Protein AF-0000000084360450 (afdb_homodimer)

Organism: NCBI:txid28181

Solvent-accessible surface area (backbone atoms only — not comparable to full-atom values): 10651 Å² total; per-residue (Å²): 138,56,54,29,26,26,24,67,33,82,88,51,88,46,28,32,32,31,56,31,20,63,82,52,64,83,50,68,42,37,36,28,26,40,29,26,41,63,92,80,36,76,83,70,43,86,65,41,27,53,73,47,74,57,97,87,35,64,27,31,34,42,46,74,55,26,28,40,38,58,40,82,63,56,69,72,66,76,46,68,46,57,92,49,41,66,64,52,50,50,14,54,42,31,47,51,64,48,116,137,55,53,29,25,27,25,66,33,82,88,51,87,47,29,33,32,32,56,31,20,63,82,52,65,83,49,67,43,39,37,28,25,41,28,26,41,64,93,80,35,75,83,70,42,86,66,39,26,52,73,47,73,56,96,86,35,63,27,30,35,43,45,74,56,27,28,41,39,59,39,83,63,55,70,73,67,76,48,68,45,56,92,48,41,67,62,51,51,50,15,54,42,31,47,52,65,49,115

Structure (mmCIF, N/CA/C/O backbone):
data_AF-0000000084360450-model_v1
#
loop_
_entity.id
_entity.type
_entity.pdbx_description
1 polymer 'Toxin CcdB'
#
loop_
_atom_site.group_PDB
_atom_site.id
_atom_site.type_symbol
_atom_site.label_atom_id
_atom_site.label_alt_id
_atom_site.label_comp_id
_atom_site.label_asym_id
_atom_site.label_entity_id
_atom_site.label_seq_id
_atom_site.pdbx_PDB_ins_code
_atom_site.Cartn_x
_atom_site.Cartn_y
_atom_site.Cartn_z
_atom_site.occupancy
_atom_site.B_iso_or_equiv
_atom_site.auth_seq_id
_atom_site.auth_comp_id
_atom_site.auth_asym_id
_atom_site.auth_atom_id
_atom_site.pdbx_PDB_model_num
ATOM 1 N N . MET A 1 1 ? -15.617 9.148 4.871 1 89 1 MET A N 1
ATOM 2 C CA . MET A 1 1 ? -14.156 9.102 4.781 1 89 1 MET A CA 1
ATOM 3 C C . MET A 1 1 ? -13.688 9.414 3.361 1 89 1 MET A C 1
ATOM 5 O O . MET A 1 1 ? -14.164 8.805 2.4 1 89 1 MET A O 1
ATOM 9 N N . ALA A 1 2 ? -13 10.516 3.219 1 96 2 ALA A N 1
ATOM 10 C CA . ALA A 1 2 ? -12.516 10.906 1.896 1 96 2 ALA A CA 1
ATOM 11 C C . ALA A 1 2 ? -11.016 10.672 1.768 1 96 2 ALA A C 1
ATOM 13 O O . ALA A 1 2 ? -10.281 10.766 2.752 1 96 2 ALA A O 1
ATOM 14 N N . ARG A 1 3 ? -10.672 10.32 0.562 1 98.12 3 ARG A N 1
ATOM 15 C CA . ARG A 1 3 ? -9.25 10.188 0.26 1 98.12 3 ARG A CA 1
ATOM 16 C C . ARG A 1 3 ? -8.477 11.43 0.693 1 98.12 3 ARG A C 1
ATOM 18 O O . ARG A 1 3 ? -8.93 12.555 0.476 1 98.12 3 ARG A O 1
ATOM 25 N N . PHE A 1 4 ? -7.422 11.273 1.355 1 98.75 4 PHE A N 1
ATOM 26 C CA . PHE A 1 4 ? -6.453 12.25 1.846 1 98.75 4 PHE A CA 1
ATOM 27 C C . PHE A 1 4 ? -6.906 12.844 3.174 1 98.75 4 PHE A C 1
ATOM 29 O O . PHE A 1 4 ? -6.352 13.836 3.637 1 98.75 4 PHE A O 1
ATOM 36 N N . ASP A 1 5 ? -7.973 12.297 3.754 1 98.44 5 ASP A N 1
ATOM 37 C CA . ASP A 1 5 ? -8.297 12.633 5.137 1 98.44 5 ASP A CA 1
ATOM 38 C C . ASP A 1 5 ? -7.215 12.125 6.09 1 98.44 5 ASP A C 1
ATOM 40 O O . ASP A 1 5 ? -6.586 11.094 5.832 1 98.44 5 ASP A O 1
ATOM 44 N N . VAL A 1 6 ? -7.016 12.867 7.176 1 98.56 6 VAL A N 1
ATOM 45 C CA . VAL A 1 6 ? -6.043 12.516 8.203 1 98.56 6 VAL A CA 1
ATOM 46 C C . VAL A 1 6 ? -6.77 12.125 9.492 1 98.56 6 VAL A C 1
ATOM 48 O O . VAL A 1 6 ? -7.711 12.805 9.914 1 98.56 6 VAL A O 1
ATOM 51 N N . TYR A 1 7 ? -6.328 11.078 10.078 1 98 7 TYR A N 1
ATOM 52 C CA . TYR A 1 7 ? -6.898 10.562 11.32 1 98 7 TYR A CA 1
ATOM 53 C C . TYR A 1 7 ? -5.84 10.469 12.414 1 98 7 TYR A C 1
ATOM 55 O O . TYR A 1 7 ? -4.652 10.297 12.125 1 98 7 TYR A O 1
ATOM 63 N N . ARG A 1 8 ? -6.355 10.555 13.609 1 95 8 ARG A N 1
ATOM 64 C CA . ARG A 1 8 ? -5.453 10.234 14.711 1 95 8 ARG A CA 1
ATOM 65 C C . ARG A 1 8 ? -5.066 8.758 14.695 1 95 8 ARG A C 1
ATOM 67 O O . ARG A 1 8 ? -5.902 7.898 14.414 1 95 8 ARG A O 1
ATOM 74 N N . HIS A 1 9 ? -3.779 8.516 14.953 1 94.5 9 HIS A N 1
ATOM 75 C CA . HIS A 1 9 ? -3.369 7.121 15.078 1 94.5 9 HIS A CA 1
ATOM 76 C C . HIS A 1 9 ? -4.043 6.457 16.281 1 94.5 9 HIS A C 1
ATOM 78 O O . HIS A 1 9 ? -4.012 6.996 17.391 1 94.5 9 HIS A O 1
ATOM 84 N N . PRO A 1 10 ? -4.602 5.309 16.078 1 90.5 10 PRO A N 1
ATOM 85 C CA . PRO A 1 10 ? -5.348 4.68 17.172 1 90.5 10 PRO A CA 1
ATOM 86 C C . PRO A 1 10 ? -4.445 4.223 18.312 1 90.5 10 PRO A C 1
ATOM 88 O O . PRO A 1 10 ? -4.887 4.148 19.453 1 90.5 10 PRO A O 1
ATOM 91 N N . GLU A 1 11 ? -3.242 3.807 18.062 1 83.88 11 GLU A N 1
ATOM 92 C CA . GLU A 1 11 ? -2.402 3.184 19.094 1 83.88 11 GLU A CA 1
ATOM 93 C C . GLU A 1 11 ? -1.273 4.117 19.516 1 83.88 11 GLU A C 1
ATOM 95 O O . GLU A 1 11 ? -0.327 3.689 20.188 1 83.88 11 GLU A O 1
ATOM 100 N N . GLY A 1 12 ? -1.318 5.316 19.141 1 76.25 12 GLY A N 1
ATOM 101 C CA . GLY A 1 12 ? -0.153 6.07 19.578 1 76.25 12 GLY A CA 1
ATOM 102 C C . GLY A 1 12 ? -0.058 7.445 18.938 1 76.25 12 GLY A C 1
ATOM 103 O O . GLY A 1 12 ? -1.077 8.047 18.609 1 76.25 12 GLY A O 1
ATOM 104 N N . ALA A 1 13 ? 1.172 7.906 19.062 1 84.38 13 ALA A N 1
ATOM 105 C CA . ALA A 1 13 ? 1.458 9.242 18.547 1 84.38 13 ALA A CA 1
ATOM 106 C C . ALA A 1 13 ? 1.428 9.258 17.016 1 84.38 13 ALA A C 1
ATOM 108 O O . ALA A 1 13 ? 1.706 8.242 16.375 1 84.38 13 ALA A O 1
ATOM 109 N N . GLY A 1 14 ? 1.028 10.367 16.453 1 93.56 14 GLY A N 1
ATOM 110 C CA . GLY A 1 14 ? 1.034 10.57 15.016 1 93.56 14 GLY A CA 1
ATOM 111 C C . GLY A 1 14 ? -0.335 10.414 14.383 1 93.56 14 GLY A C 1
ATOM 112 O O . GLY A 1 14 ? -1.356 10.578 15.055 1 93.56 14 GLY A O 1
ATOM 113 N N . TYR A 1 15 ? -0.345 10.273 13.078 1 97.25 15 TYR A N 1
ATOM 114 C CA . TYR A 1 15 ? -1.591 10.266 12.32 1 97.25 15 TYR A CA 1
ATOM 115 C C . TYR A 1 15 ? -1.56 9.195 11.234 1 97.25 15 TYR A C 1
ATOM 117 O O . TYR A 1 15 ? -0.517 8.594 10.984 1 97.25 15 TYR A O 1
ATOM 125 N N . LEU A 1 16 ? -2.703 8.922 10.766 1 98.25 16 LEU A N 1
ATOM 126 C CA . LEU A 1 16 ? -2.867 8.086 9.578 1 98.25 16 LEU A CA 1
ATOM 127 C C . LEU A 1 16 ? -3.488 8.883 8.43 1 98.25 16 LEU A C 1
ATOM 129 O O . LEU A 1 16 ? -4.473 9.602 8.633 1 98.25 16 LEU A O 1
ATOM 133 N N . LEU A 1 17 ? -2.852 8.82 7.309 1 98.75 17 LEU A N 1
ATOM 134 C CA . LEU A 1 17 ? -3.342 9.461 6.094 1 98.75 17 LEU A CA 1
ATOM 135 C C . LEU A 1 17 ? -4.012 8.445 5.176 1 98.75 17 LEU A C 1
ATOM 137 O O . LEU A 1 17 ? -3.377 7.484 4.734 1 98.75 17 LEU A O 1
ATOM 141 N N . ASP A 1 18 ? -5.352 8.664 4.891 1 98.69 18 ASP A N 1
ATOM 142 C CA . ASP A 1 18 ? -6.055 7.824 3.926 1 98.69 18 ASP A CA 1
ATOM 143 C C . ASP A 1 18 ? -5.602 8.125 2.5 1 98.69 18 ASP A C 1
ATOM 145 O O . ASP A 1 18 ? -5.719 9.266 2.033 1 98.69 18 ASP A O 1
ATOM 149 N N . VAL A 1 19 ? -5.102 7.082 1.729 1 98.69 19 VAL A N 1
ATOM 150 C CA . VAL A 1 19 ? -4.637 7.32 0.366 1 98.69 19 VAL A CA 1
ATOM 151 C C . VAL A 1 19 ? -5.426 6.445 -0.607 1 98.69 19 VAL A C 1
ATOM 153 O O . VAL A 1 19 ? -5.078 6.352 -1.788 1 98.69 19 VAL A O 1
ATOM 156 N N . GLN A 1 20 ? -6.438 5.746 -0.123 1 98.5 20 GLN A N 1
ATOM 157 C CA . GLN A 1 20 ? -7.238 4.836 -0.934 1 98.5 20 GLN A CA 1
ATOM 158 C C . GLN A 1 20 ? -8.273 5.598 -1.758 1 98.5 20 GLN A C 1
ATOM 160 O O . GLN A 1 20 ? -8.914 6.523 -1.257 1 98.5 20 GLN A O 1
ATOM 165 N N . ALA A 1 21 ? -8.445 5.215 -3.023 1 98 21 ALA A N 1
ATOM 166 C CA . ALA A 1 21 ? -9.414 5.84 -3.918 1 98 21 ALA A CA 1
ATOM 167 C C . ALA A 1 21 ? -10.82 5.762 -3.34 1 98 21 ALA A C 1
ATOM 169 O O . ALA A 1 21 ? -11.219 4.734 -2.785 1 98 21 ALA A O 1
ATOM 170 N N . ASP A 1 22 ? -11.641 6.766 -3.625 1 96.94 22 ASP A N 1
ATOM 171 C CA . ASP A 1 22 ? -12.977 6.879 -3.049 1 96.94 22 ASP A CA 1
ATOM 172 C C . ASP A 1 22 ? -13.922 5.84 -3.646 1 96.94 22 ASP A C 1
ATOM 174 O O . ASP A 1 22 ? -14.898 5.438 -3.008 1 96.94 22 ASP A O 1
ATOM 178 N N . VAL A 1 23 ? -13.648 5.375 -4.883 1 96.06 23 VAL A N 1
ATOM 179 C CA . VAL A 1 23 ? -14.523 4.426 -5.559 1 96.06 23 VAL A CA 1
ATOM 180 C C . VAL A 1 23 ? -14.523 3.096 -4.809 1 96.06 23 VAL A C 1
ATOM 182 O O . VAL A 1 23 ? -15.422 2.27 -4.992 1 96.06 23 VAL A O 1
ATOM 185 N N . LEU A 1 24 ? -13.57 2.895 -3.871 1 96.5 24 LEU A N 1
ATOM 186 C CA . LEU A 1 24 ? -13.461 1.661 -3.102 1 96.5 24 LEU A CA 1
ATOM 187 C C . LEU A 1 24 ? -13.938 1.868 -1.669 1 96.5 24 LEU A C 1
ATOM 189 O O . LEU A 1 24 ? -13.539 1.136 -0.762 1 96.5 24 LEU A O 1
ATOM 193 N N . ALA A 1 25 ? -14.727 2.873 -1.456 1 94.69 25 ALA A N 1
ATOM 194 C CA . ALA A 1 25 ? -15.172 3.271 -0.125 1 94.69 25 ALA A CA 1
ATOM 195 C C . ALA A 1 25 ? -16 2.172 0.526 1 94.69 25 ALA A C 1
ATOM 197 O O . ALA A 1 25 ? -16.234 2.188 1.739 1 94.69 25 ALA A O 1
ATOM 198 N N . GLN A 1 26 ? -16.453 1.248 -0.257 1 94.62 26 GLN A N 1
ATOM 199 C CA . GLN A 1 26 ? -17.328 0.202 0.269 1 94.62 26 GLN A CA 1
ATOM 200 C C . GLN A 1 26 ? -16.516 -0.917 0.914 1 94.62 26 GLN A C 1
ATOM 202 O O . GLN A 1 26 ? -17.078 -1.78 1.597 1 94.62 26 GLN A O 1
ATOM 207 N N . LEU A 1 27 ? -15.273 -0.978 0.706 1 95.56 27 LEU A N 1
ATOM 208 C CA . LEU A 1 27 ? -14.422 -2.002 1.302 1 95.56 27 LEU A CA 1
ATOM 209 C C . LEU A 1 27 ? -14.328 -1.819 2.812 1 95.56 27 LEU A C 1
ATOM 2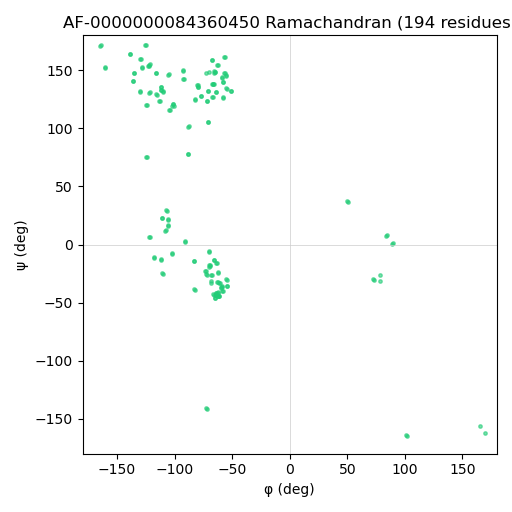11 O O . LEU A 1 27 ? -14.508 -0.709 3.32 1 95.56 27 LEU A O 1
ATOM 215 N N . ASN A 1 28 ? -13.977 -2.896 3.482 1 96 28 ASN A N 1
ATOM 216 C CA . ASN A 1 28 ? -13.836 -2.846 4.934 1 96 28 ASN A CA 1
ATOM 217 C C . ASN A 1 28 ? -12.414 -2.492 5.352 1 96 28 ASN A C 1
ATOM 219 O O . ASN A 1 28 ? -12.094 -2.48 6.539 1 96 28 ASN A O 1
ATOM 223 N N . THR A 1 29 ? -11.57 -2.234 4.41 1 96.69 29 THR A N 1
ATOM 224 C CA . THR A 1 29 ? -10.203 -1.792 4.66 1 96.69 29 THR A CA 1
ATOM 225 C C . THR A 1 29 ? -9.938 -0.449 3.984 1 96.69 29 THR A C 1
ATOM 227 O O . THR A 1 29 ? -10.656 -0.058 3.062 1 96.69 29 THR A O 1
ATOM 230 N N . ARG A 1 30 ? -9.031 0.231 4.52 1 97.81 30 ARG A N 1
ATOM 231 C CA . ARG A 1 30 ? -8.5 1.461 3.945 1 97.81 30 ARG A CA 1
ATOM 232 C C . ARG A 1 30 ? -6.973 1.423 3.895 1 97.81 30 ARG A C 1
ATOM 234 O O . ARG A 1 30 ? -6.328 0.99 4.852 1 97.81 30 ARG A O 1
ATOM 241 N N . VAL A 1 31 ? -6.43 1.784 2.721 1 98.75 31 VAL A N 1
ATOM 242 C CA . VAL A 1 31 ? -4.977 1.888 2.631 1 98.75 31 VAL A CA 1
ATOM 243 C C . VAL A 1 31 ? -4.52 3.242 3.17 1 98.75 31 VAL A C 1
ATOM 245 O O . VAL A 1 31 ? -4.996 4.289 2.719 1 98.75 31 VAL A O 1
ATOM 248 N N . VAL A 1 32 ? -3.607 3.184 4.16 1 98.75 32 VAL A N 1
ATOM 249 C CA . VAL A 1 32 ? -3.182 4.402 4.844 1 98.75 32 VAL A CA 1
ATOM 250 C C . VAL A 1 32 ? -1.657 4.48 4.859 1 98.75 32 VAL A C 1
ATOM 252 O O . VAL A 1 32 ? -0.976 3.48 4.617 1 98.75 32 VAL A O 1
ATOM 255 N N . VAL A 1 33 ? -1.187 5.652 5.055 1 98.75 33 VAL A N 1
ATOM 256 C CA . VAL A 1 33 ? 0.227 5.922 5.297 1 98.75 33 VAL A CA 1
ATOM 257 C C . VAL A 1 33 ? 0.396 6.629 6.641 1 98.75 33 VAL A C 1
ATOM 259 O O . VAL A 1 33 ? -0.31 7.594 6.938 1 98.75 33 VAL A O 1
ATOM 262 N N . PRO A 1 34 ? 1.283 6.176 7.469 1 98.38 34 PRO A N 1
ATOM 263 C CA . PRO A 1 34 ? 1.52 6.91 8.711 1 98.38 34 PRO A CA 1
ATOM 264 C C . PRO A 1 34 ? 2.135 8.289 8.477 1 98.38 34 PRO A C 1
ATOM 266 O O . PRO A 1 34 ? 2.986 8.445 7.602 1 98.38 34 PRO A O 1
ATOM 269 N N . LEU A 1 35 ? 1.665 9.227 9.195 1 98.31 35 LEU A N 1
ATOM 270 C CA . LEU A 1 35 ? 2.295 10.523 9.375 1 98.31 35 LEU A CA 1
ATOM 271 C C . LEU A 1 35 ? 2.959 10.625 10.742 1 98.31 35 LEU A C 1
ATOM 273 O O . LEU A 1 35 ? 2.281 10.562 11.773 1 98.31 35 LEU A O 1
ATOM 277 N N . MET A 1 36 ? 4.266 10.766 10.75 1 97.25 36 MET A N 1
ATOM 278 C CA . MET A 1 36 ? 5.016 10.75 12.008 1 97.25 36 MET A CA 1
ATOM 279 C C . MET A 1 36 ? 5.691 12.094 12.25 1 97.25 36 MET A C 1
ATOM 281 O O . MET A 1 36 ? 6.082 12.781 11.297 1 97.25 36 MET A O 1
ATOM 285 N N . VAL A 1 37 ? 5.785 12.422 13.492 1 94.75 37 VAL A N 1
ATOM 286 C CA . VAL A 1 37 ? 6.59 13.594 13.805 1 94.75 37 VAL A CA 1
ATOM 287 C C . VAL A 1 37 ? 8.055 13.328 13.453 1 94.75 37 VAL A C 1
ATOM 289 O O . VAL A 1 37 ? 8.523 12.195 13.562 1 94.75 37 VAL A O 1
ATOM 292 N N . PRO A 1 38 ? 8.781 14.359 13.062 1 93.94 38 PRO A N 1
ATOM 293 C CA . PRO A 1 38 ? 10.141 14.188 12.531 1 93.94 38 PRO A CA 1
ATOM 294 C C . PRO A 1 38 ? 11.047 13.406 13.484 1 93.94 38 PRO A C 1
ATOM 296 O O . PRO A 1 38 ? 11.852 12.578 13.031 1 93.94 38 PRO A O 1
ATOM 299 N N . ARG A 1 39 ? 10.961 13.516 14.797 1 93.12 39 ARG A N 1
ATOM 300 C CA . ARG A 1 39 ? 11.844 12.852 15.75 1 93.12 39 ARG A CA 1
ATOM 301 C C . ARG A 1 39 ? 11.617 11.336 15.742 1 93.12 39 ARG A C 1
ATOM 303 O O . ARG A 1 39 ? 12.531 10.57 16.031 1 93.12 39 ARG A O 1
ATOM 310 N N . ASP A 1 40 ? 10.422 10.906 15.367 1 93.62 40 ASP A N 1
ATOM 311 C CA . ASP A 1 40 ? 10.062 9.492 15.391 1 93.62 40 ASP A CA 1
ATOM 312 C C . ASP A 1 40 ? 10.109 8.891 13.992 1 93.62 40 ASP A C 1
ATOM 314 O O . ASP A 1 40 ? 9.922 7.688 13.82 1 93.62 40 ASP A O 1
ATOM 318 N N . ALA A 1 41 ? 10.305 9.781 13 1 94.44 41 ALA A N 1
ATOM 319 C CA . ALA A 1 41 ? 10.258 9.328 11.617 1 94.44 41 ALA A CA 1
ATOM 320 C C . ALA A 1 41 ? 11.648 8.961 11.109 1 94.44 41 ALA A C 1
ATOM 322 O O . ALA A 1 41 ? 12.648 9.469 11.609 1 94.44 41 ALA A O 1
ATOM 323 N N . PRO A 1 42 ? 11.688 8 10.164 1 92.88 42 PRO A N 1
ATOM 324 C CA . PRO A 1 42 ? 12.961 7.848 9.445 1 92.88 42 PRO A CA 1
ATOM 325 C C . PRO A 1 42 ? 13.414 9.133 8.766 1 92.88 42 PRO A C 1
ATOM 327 O O . PRO A 1 42 ? 12.617 10.062 8.602 1 92.88 42 PRO A O 1
ATOM 330 N N . LEU A 1 43 ? 14.695 9.148 8.461 1 91.69 43 LEU A N 1
ATOM 331 C CA . LEU A 1 43 ? 15.156 10.289 7.676 1 91.69 43 LEU A CA 1
ATOM 332 C C . LEU A 1 43 ? 14.391 10.391 6.363 1 91.69 43 LEU A C 1
ATOM 334 O O . LEU A 1 43 ? 14.328 9.422 5.598 1 91.69 43 LEU A O 1
ATOM 338 N N . PRO A 1 44 ? 13.867 11.539 6.191 1 89.38 44 PRO A N 1
ATOM 339 C CA . PRO A 1 44 ? 13.062 11.68 4.98 1 89.38 44 PRO A CA 1
ATOM 340 C C . PRO A 1 44 ? 13.891 11.594 3.699 1 89.38 44 PRO A C 1
ATOM 342 O O . PRO A 1 44 ? 14.969 12.188 3.617 1 89.38 44 PRO A O 1
ATOM 345 N N . ALA A 1 45 ? 13.422 10.734 2.91 1 89.88 45 ALA A N 1
ATOM 346 C CA . ALA A 1 45 ? 13.984 10.664 1.562 1 89.88 45 ALA A CA 1
ATOM 347 C C . ALA A 1 45 ? 13.18 11.523 0.59 1 89.88 45 ALA A C 1
ATOM 349 O O . ALA A 1 45 ? 11.945 11.539 0.643 1 89.88 45 ALA A O 1
ATOM 350 N N . ALA A 1 46 ? 13.883 12.164 -0.33 1 85.81 46 ALA A N 1
ATOM 351 C CA . ALA A 1 46 ? 13.219 13.039 -1.294 1 85.81 46 ALA A CA 1
ATOM 352 C C . ALA A 1 46 ? 12.172 12.266 -2.096 1 85.81 46 ALA A C 1
ATOM 354 O O . ALA A 1 46 ? 12.375 11.102 -2.438 1 85.81 46 ALA A O 1
ATOM 355 N N . ARG A 1 47 ? 11.008 12.844 -2.367 1 91.94 47 ARG A N 1
ATOM 356 C CA . ARG A 1 47 ? 9.906 12.367 -3.191 1 91.94 47 ARG A CA 1
ATOM 357 C C . ARG A 1 47 ? 9.148 11.234 -2.502 1 91.94 47 ARG A C 1
ATOM 359 O O . ARG A 1 47 ? 7.941 11.086 -2.682 1 91.94 47 ARG A O 1
ATOM 366 N N . LEU A 1 48 ? 9.992 10.414 -1.617 1 97.69 48 LEU A N 1
ATOM 367 C CA . LEU A 1 48 ? 9.344 9.289 -0.961 1 97.69 48 LEU A CA 1
ATOM 368 C C . LEU A 1 48 ? 8.602 9.742 0.293 1 97.69 48 LEU A C 1
ATOM 370 O O . LEU A 1 48 ? 7.535 9.211 0.613 1 97.69 48 LEU A O 1
ATOM 374 N N . ASN A 1 49 ? 9.219 10.648 0.975 1 98.31 49 ASN A N 1
ATOM 375 C CA . ASN A 1 49 ? 8.703 11.039 2.283 1 98.31 49 ASN A CA 1
ATOM 376 C C . ASN A 1 49 ? 8.43 12.539 2.357 1 98.31 49 ASN A C 1
ATOM 378 O O . ASN A 1 49 ? 9.164 13.273 3.025 1 98.31 49 ASN A O 1
ATOM 382 N N . PRO A 1 50 ? 7.379 13.031 1.763 1 98.25 50 PRO A N 1
ATOM 383 C CA . PRO A 1 50 ? 7.062 14.453 1.894 1 98.25 50 PRO A CA 1
ATOM 384 C C . PRO A 1 50 ? 6.758 14.859 3.334 1 98.25 50 PRO A C 1
ATOM 386 O O . PRO A 1 50 ? 6.402 14.008 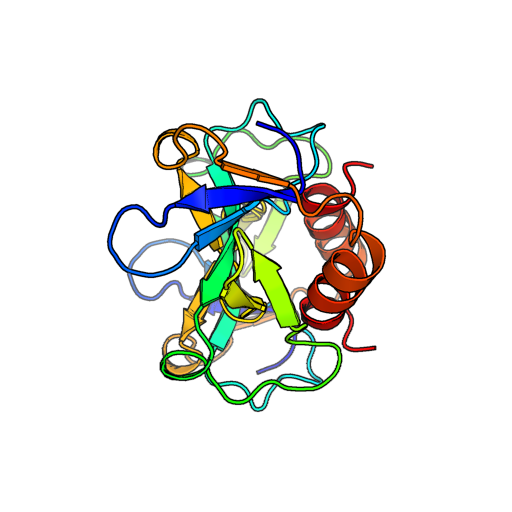4.156 1 98.25 50 PRO A O 1
ATOM 389 N N . VAL A 1 51 ? 7.012 16.125 3.525 1 97.88 51 VAL A N 1
ATOM 390 C CA . VAL A 1 51 ? 6.738 16.703 4.836 1 97.88 51 VAL A CA 1
ATOM 391 C C . VAL A 1 51 ? 5.555 17.656 4.742 1 97.88 51 VAL A C 1
ATOM 393 O O . VAL A 1 51 ? 5.477 18.469 3.82 1 97.88 51 VAL A O 1
ATOM 396 N N . PHE A 1 52 ? 4.637 17.5 5.664 1 97.94 52 PHE A N 1
ATOM 397 C CA . PHE A 1 52 ? 3.438 18.328 5.703 1 97.94 52 PHE A CA 1
ATOM 398 C C . PHE A 1 52 ? 3.281 18.984 7.062 1 97.94 52 PHE A C 1
ATOM 400 O O . PHE A 1 52 ? 4.055 18.719 7.984 1 97.94 52 PHE A O 1
ATOM 407 N N . GLU A 1 53 ? 2.355 19.844 7.09 1 97.19 53 GLU A N 1
ATOM 408 C CA . GLU A 1 53 ? 1.868 20.391 8.359 1 97.19 53 GLU A CA 1
ATOM 409 C C . GLU A 1 53 ? 0.431 19.953 8.625 1 97.19 53 GLU A C 1
ATOM 411 O O . GLU A 1 53 ? -0.446 20.125 7.777 1 97.19 53 GLU A O 1
ATOM 416 N N . VAL A 1 54 ? 0.264 19.312 9.773 1 95.94 54 VAL A N 1
ATOM 417 C CA . VAL A 1 54 ? -1.065 18.906 10.203 1 95.94 54 VAL A CA 1
ATOM 418 C C . VAL A 1 54 ? -1.36 19.484 11.586 1 95.94 54 VAL A C 1
ATOM 420 O O . VAL A 1 54 ? -0.66 19.172 12.555 1 95.94 54 VAL A O 1
ATOM 423 N N . GLU A 1 55 ? -2.398 20.297 11.695 1 91.75 55 GLU A N 1
ATOM 424 C CA . GLU A 1 55 ? -2.805 20.938 12.945 1 91.75 55 GLU A CA 1
ATOM 425 C C . GLU A 1 55 ? -1.623 21.641 13.609 1 91.75 55 GLU A C 1
ATOM 427 O O . GLU A 1 55 ? -1.383 21.453 14.805 1 91.75 55 GLU A O 1
ATOM 432 N N . GLY A 1 56 ? -0.831 22.172 12.805 1 93.25 56 GLY A N 1
ATOM 433 C CA . GLY A 1 56 ? 0.265 23 13.297 1 93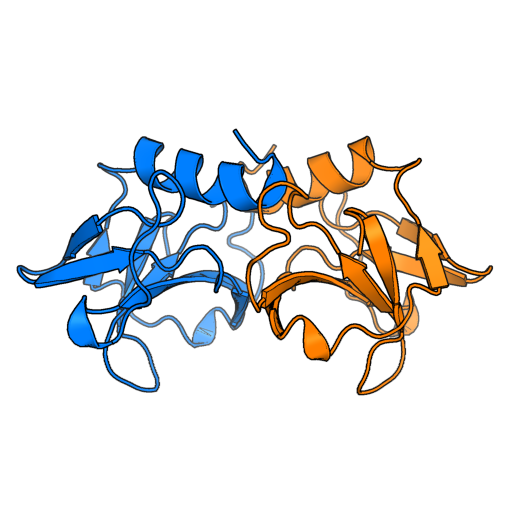.25 56 GLY A CA 1
ATOM 434 C C . GLY A 1 56 ? 1.527 22.203 13.578 1 93.25 56 GLY A C 1
ATOM 435 O O . GLY A 1 56 ? 2.527 22.75 14.039 1 93.25 56 GLY A O 1
ATOM 436 N N . GLN A 1 57 ? 1.5 21 13.344 1 94.56 57 GLN A N 1
ATOM 437 C CA . GLN A 1 57 ? 2.646 20.125 13.594 1 94.56 57 GLN A CA 1
ATOM 438 C C . GLN A 1 57 ? 3.238 19.609 12.289 1 94.56 57 GLN A C 1
ATOM 440 O O . GLN A 1 57 ? 2.506 19.156 11.406 1 94.56 57 GLN A O 1
ATOM 445 N N . GLN A 1 58 ? 4.539 19.719 12.25 1 97.06 58 GLN A N 1
ATOM 446 C CA . GLN A 1 58 ? 5.227 19.109 11.117 1 97.06 58 GLN A CA 1
ATOM 447 C C . GLN A 1 58 ? 5.195 17.594 11.219 1 97.06 58 GLN A C 1
ATOM 449 O O . GLN A 1 58 ? 5.48 17.031 12.281 1 97.06 58 GLN A O 1
ATOM 454 N N . VAL A 1 59 ? 4.832 17 10.125 1 97.62 59 VAL A N 1
ATOM 455 C CA . VAL A 1 59 ? 4.777 15.539 10.094 1 97.62 59 VAL A CA 1
ATOM 456 C C . VAL A 1 59 ? 5.41 15.023 8.805 1 97.62 59 VAL A C 1
ATOM 458 O O . VAL A 1 59 ? 5.352 15.688 7.766 1 97.62 59 VAL A O 1
ATOM 461 N N . VAL A 1 60 ? 6.039 13.836 8.883 1 98.31 60 VAL A N 1
ATOM 462 C CA . VAL A 1 60 ? 6.641 13.141 7.75 1 98.31 60 VAL A CA 1
ATOM 463 C C . VAL A 1 60 ? 5.711 12.023 7.277 1 98.31 60 VAL A C 1
ATOM 465 O O . VAL A 1 60 ? 5.27 11.195 8.078 1 98.31 60 VAL A O 1
ATOM 468 N N . MET A 1 61 ? 5.289 12.086 5.996 1 98.75 61 MET A N 1
ATOM 469 C CA . MET A 1 61 ? 4.578 10.953 5.402 1 98.75 61 MET A CA 1
ATOM 470 C C . MET A 1 61 ? 5.523 9.781 5.16 1 98.75 61 MET A C 1
ATOM 472 O O . MET A 1 61 ? 6.352 9.828 4.246 1 98.75 61 MET A O 1
ATOM 476 N N . VAL A 1 62 ? 5.43 8.742 5.988 1 98.38 62 VAL A N 1
ATOM 477 C CA . VAL A 1 62 ? 6.332 7.602 5.879 1 98.38 62 VAL A CA 1
ATOM 478 C C . VAL A 1 62 ? 5.75 6.574 4.91 1 98.38 62 VAL A C 1
ATOM 480 O O . VAL A 1 62 ? 5.266 5.52 5.332 1 98.38 62 VAL A O 1
ATOM 483 N N . THR A 1 63 ? 5.91 6.906 3.641 1 98.62 63 THR A N 1
ATOM 484 C CA . THR A 1 63 ? 5.195 6.262 2.543 1 98.62 63 THR A CA 1
ATOM 485 C C . THR A 1 63 ? 5.555 4.781 2.459 1 98.62 63 THR A C 1
ATOM 487 O O . THR A 1 63 ? 4.715 3.951 2.111 1 98.62 63 THR A O 1
ATOM 490 N N . GLN A 1 64 ? 6.781 4.422 2.816 1 97.94 64 GLN A N 1
ATOM 491 C CA . GLN A 1 64 ? 7.234 3.039 2.734 1 97.94 64 GLN A CA 1
ATOM 492 C C . GLN A 1 64 ? 6.547 2.17 3.783 1 97.94 64 GLN A C 1
ATOM 494 O O . GLN A 1 64 ? 6.676 0.944 3.764 1 97.94 64 GLN A O 1
ATOM 499 N N . PHE A 1 65 ? 5.766 2.775 4.668 1 98.12 65 PHE A N 1
ATOM 500 C CA . PHE A 1 65 ? 5.035 2.035 5.688 1 98.12 65 PHE A CA 1
ATOM 501 C C . PHE A 1 65 ? 3.551 1.966 5.352 1 98.12 65 PHE A C 1
ATOM 503 O O . PHE A 1 65 ? 2.721 1.718 6.23 1 98.12 65 PHE A O 1
ATOM 510 N N . LEU A 1 66 ? 3.146 2.246 4.133 1 98.56 66 LEU A N 1
ATOM 511 C CA . LEU A 1 66 ? 1.741 2.152 3.752 1 98.56 66 LEU A CA 1
ATOM 512 C C . LEU A 1 66 ? 1.188 0.764 4.055 1 98.56 66 LEU A C 1
ATOM 514 O O . LEU A 1 66 ? 1.912 -0.23 3.971 1 98.56 66 LEU A O 1
ATOM 518 N N . ALA A 1 67 ? -0.063 0.687 4.449 1 98.38 67 ALA A N 1
ATOM 519 C CA . ALA A 1 67 ? -0.718 -0.575 4.785 1 98.38 67 ALA A CA 1
ATOM 520 C C . ALA A 1 67 ? -2.236 -0.437 4.73 1 98.38 67 ALA A C 1
ATOM 522 O O . ALA A 1 67 ? -2.775 0.65 4.953 1 98.38 67 ALA A O 1
ATOM 523 N N . ALA A 1 68 ? -2.814 -1.568 4.465 1 98.56 68 ALA A N 1
ATOM 524 C CA . ALA A 1 68 ? -4.262 -1.639 4.656 1 98.56 68 ALA A CA 1
ATOM 525 C C . ALA A 1 68 ? -4.609 -1.831 6.133 1 98.56 68 ALA A C 1
ATOM 527 O O . ALA A 1 68 ? -3.961 -2.611 6.832 1 98.56 68 ALA A O 1
ATOM 528 N N . VAL A 1 69 ? -5.566 -1.086 6.562 1 97.5 69 VAL A N 1
ATOM 529 C CA . VAL A 1 69 ? -6.094 -1.247 7.914 1 97.5 69 VAL A CA 1
ATOM 530 C C . VAL A 1 69 ? -7.613 -1.4 7.859 1 97.5 69 VAL A C 1
ATOM 532 O O . VAL A 1 69 ? -8.25 -0.956 6.902 1 97.5 69 VAL A O 1
ATOM 535 N N . PRO A 1 70 ? -8.172 -2.119 8.883 1 97.12 70 PRO A N 1
ATOM 536 C CA . PRO A 1 70 ? -9.633 -2.068 8.93 1 97.12 70 PRO A CA 1
ATOM 537 C C . PRO A 1 70 ? -10.172 -0.64 8.961 1 97.12 70 PRO A C 1
ATOM 539 O O . PRO A 1 70 ? -9.703 0.186 9.742 1 97.12 70 PRO A O 1
ATOM 542 N N . SER A 1 71 ? -11.164 -0.407 8.141 1 96.38 71 SER A N 1
ATOM 543 C CA . SER A 1 71 ? -11.688 0.95 8.031 1 96.38 71 SER A CA 1
ATOM 544 C C . SER A 1 71 ? -12.273 1.421 9.359 1 96.38 71 SER A C 1
ATOM 546 O O . SER A 1 71 ? -12.273 2.617 9.656 1 96.38 71 SER A O 1
ATOM 548 N N . MET A 1 72 ? -12.656 0.486 10.172 1 95.44 72 MET A N 1
ATOM 549 C CA . MET A 1 72 ? -13.312 0.812 11.438 1 95.44 72 MET A CA 1
ATOM 550 C C . MET A 1 72 ? -12.328 1.45 12.406 1 95.44 72 MET A C 1
ATOM 552 O O . MET A 1 72 ? -12.734 2.055 13.406 1 95.44 72 MET A O 1
ATOM 556 N N . LEU A 1 73 ? -11.047 1.294 12.164 1 95.44 73 LEU A N 1
ATOM 557 C CA . LEU A 1 73 ? -10.023 1.886 13.016 1 95.44 73 LEU A CA 1
ATOM 558 C C . LEU A 1 73 ? -9.945 3.395 12.805 1 95.44 73 LEU A C 1
ATOM 560 O O . LEU A 1 73 ? -9.398 4.117 13.641 1 95.44 73 LEU A O 1
ATOM 564 N N . LEU A 1 74 ? -10.398 3.807 11.656 1 95.94 74 LEU A N 1
ATOM 565 C CA . LEU A 1 74 ? -10.312 5.223 11.312 1 95.94 74 LEU A CA 1
ATOM 566 C C . LEU A 1 74 ? -11.539 5.977 11.812 1 95.94 74 LEU A C 1
ATOM 568 O O . LEU A 1 74 ? -12.633 5.82 11.258 1 95.94 74 LEU A O 1
ATOM 572 N N . ALA A 1 75 ? -11.367 6.629 12.867 1 91.44 75 ALA A N 1
ATOM 573 C CA . ALA A 1 75 ? -12.445 7.391 13.484 1 91.44 75 ALA A CA 1
ATOM 574 C C . ALA A 1 75 ? -12.781 8.633 12.672 1 91.44 75 ALA A C 1
ATOM 576 O O . ALA A 1 75 ? -12.805 8.586 11.438 1 91.44 75 ALA A O 1
ATOM 577 N N . GLN A 1 76 ? -13.07 9.727 13.336 1 94.31 76 GLN A N 1
ATOM 578 C CA . GLN A 1 76 ? -13.406 10.984 12.672 1 94.31 76 GLN A CA 1
ATOM 579 C C . GLN A 1 76 ? -12.148 11.672 12.141 1 94.31 76 GLN A C 1
ATOM 581 O O . GLN A 1 76 ? -11.156 11.805 12.852 1 94.31 76 GLN A O 1
ATOM 586 N N . PRO A 1 77 ? -12.281 11.992 10.82 1 96.88 77 PRO A N 1
ATOM 587 C CA . PRO A 1 77 ? -11.141 12.742 10.297 1 96.88 77 PRO A CA 1
ATOM 588 C C . PRO A 1 77 ? -10.891 14.047 11.047 1 96.88 77 PRO A C 1
ATOM 590 O O . PRO A 1 77 ? -11.844 14.719 11.453 1 96.88 77 PRO A O 1
ATOM 593 N N . MET A 1 78 ? -9.672 14.352 11.18 1 96.12 78 MET A N 1
ATOM 594 C CA . MET A 1 78 ? -9.352 15.562 11.938 1 96.12 78 MET A CA 1
ATOM 595 C C . MET A 1 78 ? -8.766 16.641 11.023 1 96.12 78 MET A C 1
ATOM 597 O O . MET A 1 78 ? -8.617 17.797 11.422 1 96.12 78 MET A O 1
ATOM 601 N N . ALA A 1 79 ? -8.391 16.312 9.836 1 97.31 79 ALA A N 1
ATOM 602 C CA . ALA A 1 79 ? -7.82 17.188 8.82 1 97.31 79 ALA A CA 1
ATOM 603 C C . ALA A 1 79 ? -7.855 16.547 7.438 1 97.31 79 ALA A C 1
ATOM 605 O O . ALA A 1 79 ? -8.328 15.414 7.293 1 97.31 79 ALA A O 1
ATOM 606 N N . SER A 1 80 ? -7.527 17.328 6.445 1 98.19 80 SER A N 1
ATOM 607 C CA . SER A 1 80 ? -7.402 16.828 5.078 1 98.19 80 SER A CA 1
ATOM 608 C C . SER A 1 80 ? -6.16 17.391 4.398 1 98.19 80 SER A C 1
ATOM 610 O O . SER A 1 80 ? -5.836 18.578 4.559 1 98.19 80 SER A O 1
ATOM 612 N N . LEU A 1 81 ? -5.523 16.531 3.648 1 98.56 81 LEU A N 1
ATOM 613 C CA . LEU A 1 81 ? -4.367 16.984 2.875 1 98.56 81 LEU A CA 1
ATOM 614 C C . LEU A 1 81 ? -4.68 16.969 1.382 1 98.56 81 LEU A C 1
ATOM 616 O O . LEU A 1 81 ? -3.77 16.875 0.555 1 98.56 81 LEU A O 1
ATOM 620 N N . ALA A 1 82 ? -5.934 17.031 1.05 1 98.25 82 ALA A N 1
ATOM 621 C CA . ALA A 1 82 ? -6.363 17.016 -0.345 1 98.25 82 ALA A CA 1
ATOM 622 C C . ALA A 1 82 ? -5.68 18.109 -1.149 1 98.25 82 ALA A C 1
ATOM 624 O O . ALA A 1 82 ? -5.398 17.938 -2.338 1 98.25 82 ALA A O 1
ATOM 625 N N . VAL A 1 83 ? -5.336 19.25 -0.542 1 98.12 83 VAL A N 1
ATOM 626 C CA . VAL A 1 83 ? -4.707 20.375 -1.221 1 98.12 83 VAL A CA 1
ATOM 627 C C . VAL A 1 83 ? -3.281 20.016 -1.618 1 98.12 83 VAL A C 1
ATOM 629 O O . VAL A 1 83 ? -2.682 20.672 -2.477 1 98.12 83 VAL A O 1
ATOM 632 N N . ARG A 1 84 ? -2.676 18.953 -0.982 1 98.25 84 ARG A N 1
ATOM 633 C CA . ARG A 1 84 ? -1.325 18.484 -1.273 1 98.25 84 ARG A CA 1
ATOM 634 C C . ARG A 1 84 ? -1.356 17.172 -2.033 1 98.25 84 ARG A C 1
ATOM 636 O O . ARG A 1 84 ? -0.466 16.328 -1.873 1 98.25 84 ARG A O 1
ATOM 643 N N . ASP A 1 85 ? -2.422 16.969 -2.809 1 97.88 85 ASP A N 1
ATOM 644 C CA . ASP A 1 85 ? -2.707 15.688 -3.449 1 97.88 85 ASP A CA 1
ATOM 645 C C . ASP A 1 85 ? -1.559 15.266 -4.359 1 97.88 85 ASP A C 1
ATOM 647 O O . ASP A 1 85 ? -1.137 14.109 -4.332 1 97.88 85 ASP A O 1
ATOM 651 N N . MET A 1 86 ? -0.933 16.172 -5.117 1 97.94 86 MET A N 1
ATOM 652 C CA . MET A 1 86 ? 0.104 15.828 -6.082 1 97.94 86 MET A CA 1
ATOM 653 C C . MET A 1 86 ? 1.342 15.281 -5.379 1 97.94 86 MET A C 1
ATOM 655 O O . MET A 1 86 ? 1.943 14.312 -5.832 1 97.94 86 MET A O 1
ATOM 659 N N . GLU A 1 87 ? 1.753 15.922 -4.273 1 97.94 87 GLU A N 1
ATOM 660 C CA . GLU A 1 87 ? 2.9 15.445 -3.512 1 97.94 87 GLU A CA 1
ATOM 661 C C . GLU A 1 87 ? 2.645 14.047 -2.955 1 97.94 87 GLU A C 1
ATOM 663 O O . GLU A 1 87 ? 3.533 13.188 -2.973 1 97.94 87 GLU A O 1
ATOM 668 N N . ILE A 1 88 ? 1.419 13.844 -2.469 1 98.5 88 ILE A N 1
ATOM 669 C CA . ILE A 1 88 ? 1.039 12.547 -1.908 1 98.5 88 ILE A CA 1
ATOM 670 C C . ILE A 1 88 ? 1.056 11.484 -3.004 1 98.5 88 ILE A C 1
ATOM 672 O O . ILE A 1 88 ? 1.649 10.414 -2.832 1 98.5 88 ILE A O 1
ATOM 676 N N . ILE A 1 89 ? 0.451 11.828 -4.168 1 98.06 89 ILE A N 1
ATOM 677 C CA . ILE A 1 89 ? 0.344 10.891 -5.281 1 98.06 89 ILE A CA 1
ATOM 678 C C . ILE A 1 89 ? 1.738 10.547 -5.797 1 98.06 89 ILE A C 1
ATOM 680 O O . ILE A 1 89 ? 2.035 9.375 -6.059 1 98.06 89 ILE A O 1
ATOM 684 N N . ASN A 1 90 ? 2.598 11.516 -5.902 1 97.69 90 ASN A N 1
ATOM 685 C CA . ASN A 1 90 ? 3.957 11.281 -6.375 1 97.69 90 ASN A CA 1
ATOM 686 C C . ASN A 1 90 ? 4.723 10.352 -5.441 1 97.69 90 ASN A C 1
ATOM 688 O O . ASN A 1 90 ? 5.457 9.469 -5.895 1 97.69 90 ASN A O 1
ATOM 692 N N . ALA A 1 91 ? 4.582 10.602 -4.117 1 98.44 91 ALA A N 1
ATOM 693 C CA . ALA A 1 91 ? 5.25 9.758 -3.127 1 98.44 91 ALA A CA 1
ATOM 694 C C . ALA A 1 91 ? 4.758 8.312 -3.217 1 98.44 91 ALA A C 1
ATOM 696 O O . ALA A 1 91 ? 5.559 7.375 -3.199 1 98.44 91 ALA A O 1
ATOM 697 N N . VAL A 1 92 ? 3.451 8.117 -3.346 1 98.38 92 VAL A N 1
ATOM 698 C CA . VAL A 1 92 ? 2.873 6.785 -3.471 1 98.38 92 VAL A CA 1
ATOM 699 C C . VAL A 1 92 ? 3.357 6.129 -4.762 1 98.38 92 VAL A C 1
ATOM 701 O O . VAL A 1 92 ? 3.734 4.953 -4.766 1 98.38 92 VAL A O 1
ATOM 704 N N . ASP A 1 93 ? 3.369 6.887 -5.863 1 97.38 93 ASP A N 1
ATOM 705 C CA . ASP A 1 93 ? 3.828 6.363 -7.145 1 97.38 93 ASP A CA 1
ATOM 706 C C . ASP A 1 93 ? 5.27 5.871 -7.055 1 97.38 93 ASP A C 1
ATOM 708 O O . ASP A 1 93 ? 5.645 4.895 -7.707 1 97.38 93 ASP A O 1
ATOM 712 N N . MET A 1 94 ? 6.039 6.574 -6.285 1 97.69 94 MET A N 1
ATOM 713 C CA . MET A 1 94 ? 7.438 6.184 -6.141 1 97.69 94 MET A CA 1
ATOM 714 C C . MET A 1 94 ? 7.551 4.766 -5.586 1 97.69 94 MET A C 1
ATOM 716 O O . MET A 1 94 ? 8.43 4.004 -5.992 1 97.69 94 MET A O 1
ATOM 720 N N . VAL A 1 95 ? 6.703 4.375 -4.699 1 98.25 95 VAL A N 1
ATOM 721 C CA . VAL A 1 95 ? 6.738 3.057 -4.078 1 98.25 95 VAL A CA 1
ATOM 722 C C . VAL A 1 95 ? 6.574 1.978 -5.148 1 98.25 95 VAL A C 1
ATOM 724 O O . VAL A 1 95 ? 7.223 0.931 -5.086 1 98.25 95 VAL A O 1
ATOM 727 N N . PHE A 1 96 ? 5.801 2.254 -6.195 1 97.88 96 PHE A N 1
ATOM 728 C CA . PHE A 1 96 ? 5.406 1.191 -7.109 1 97.88 96 PHE A CA 1
ATOM 729 C C . PHE A 1 96 ? 6.094 1.354 -8.461 1 97.88 96 PHE A C 1
ATOM 731 O O . PHE A 1 96 ? 6.328 0.372 -9.164 1 97.88 96 PHE A O 1
ATOM 738 N N . GLN A 1 97 ? 6.473 2.615 -8.797 1 95.25 97 GLN A N 1
ATOM 739 C CA . GLN A 1 97 ? 6.984 2.893 -10.133 1 95.25 97 GLN A CA 1
ATOM 740 C C . GLN A 1 97 ? 8.422 3.391 -10.078 1 95.25 97 GLN A C 1
ATOM 742 O O . GLN A 1 97 ? 9.117 3.418 -11.102 1 95.25 97 GLN A O 1
ATOM 747 N N . GLY A 1 98 ? 9.016 3.746 -8.898 1 90.62 98 GLY A N 1
ATOM 748 C CA . GLY A 1 98 ? 10.391 4.188 -8.727 1 90.62 98 GLY A CA 1
ATOM 749 C C . GLY A 1 98 ? 10.609 5.629 -9.133 1 90.62 98 GLY A C 1
ATOM 750 O O . GLY A 1 98 ? 11.672 6.203 -8.875 1 90.62 98 GLY A O 1
ATOM 751 N N . PHE A 1 99 ? 10.023 6.473 -10.094 1 77.12 99 PHE A N 1
ATOM 752 C CA . PHE A 1 99 ? 10.359 7.828 -10.516 1 77.12 99 PHE A CA 1
ATOM 753 C C . PHE A 1 99 ? 9.234 8.43 -11.344 1 77.12 99 PHE A C 1
ATOM 755 O O . PHE A 1 99 ? 8.414 7.707 -11.906 1 77.12 99 PHE A O 1
ATOM 762 N N . MET B 1 1 ? 15.867 -9.664 -4.379 1 89.25 1 MET B N 1
ATOM 763 C CA . MET B 1 1 ? 14.406 -9.562 -4.395 1 89.25 1 MET B CA 1
ATOM 764 C C . MET B 1 1 ? 13.938 -8.617 -5.496 1 89.25 1 MET B C 1
ATOM 766 O O . MET B 1 1 ? 14.398 -7.477 -5.578 1 89.25 1 MET B O 1
ATOM 770 N N . ALA B 1 2 ? 13.273 -9.18 -6.477 1 96.06 2 ALA B N 1
ATOM 771 C CA . ALA B 1 2 ? 12.797 -8.359 -7.59 1 96.06 2 ALA B CA 1
ATOM 772 C C . ALA B 1 2 ? 11.297 -8.117 -7.488 1 96.06 2 ALA B C 1
ATOM 774 O O . ALA B 1 2 ? 10.555 -8.953 -6.965 1 96.06 2 ALA B O 1
ATOM 775 N N . ARG B 1 3 ? 10.961 -6.953 -7.953 1 98.12 3 ARG B N 1
ATOM 776 C CA . ARG B 1 3 ? 9.539 -6.633 -8.039 1 98.12 3 ARG B CA 1
ATOM 777 C C . ARG B 1 3 ? 8.766 -7.73 -8.766 1 98.12 3 ARG B C 1
ATOM 779 O O . ARG B 1 3 ? 9.227 -8.242 -9.789 1 98.12 3 ARG B O 1
ATOM 786 N N . PHE B 1 4 ? 7.703 -8.156 -8.242 1 98.69 4 PHE B N 1
ATOM 787 C CA . PHE B 1 4 ? 6.738 -9.141 -8.727 1 98.69 4 PHE B CA 1
ATOM 788 C C . PHE B 1 4 ? 7.191 -10.555 -8.391 1 98.69 4 PHE B C 1
ATOM 790 O O . PHE B 1 4 ? 6.641 -11.523 -8.906 1 98.69 4 PHE B O 1
ATOM 797 N N . ASP B 1 5 ? 8.25 -10.688 -7.609 1 98.44 5 ASP B N 1
ATOM 798 C CA . ASP B 1 5 ? 8.57 -11.992 -7.031 1 98.44 5 ASP B CA 1
ATOM 799 C C . ASP B 1 5 ? 7.484 -12.438 -6.055 1 98.44 5 ASP B C 1
ATOM 801 O O . ASP B 1 5 ? 6.859 -11.609 -5.391 1 98.44 5 ASP B O 1
ATOM 805 N N . VAL B 1 6 ? 7.289 -13.758 -5.988 1 98.56 6 VAL B N 1
ATOM 806 C CA . VAL B 1 6 ? 6.312 -14.375 -5.094 1 98.56 6 VAL B CA 1
ATOM 807 C C . VAL B 1 6 ? 7.031 -15.156 -4.004 1 98.56 6 VAL B C 1
ATOM 809 O O . VAL B 1 6 ? 7.969 -15.906 -4.285 1 98.56 6 VAL B O 1
ATOM 812 N N . TYR B 1 7 ? 6.574 -15 -2.809 1 98 7 TYR B N 1
ATOM 813 C CA . TYR B 1 7 ? 7.141 -15.672 -1.644 1 98 7 TYR B CA 1
ATOM 814 C C . TYR B 1 7 ? 6.082 -16.484 -0.914 1 98 7 TYR B C 1
ATOM 816 O O . TYR B 1 7 ? 4.895 -16.156 -0.957 1 98 7 TYR B O 1
ATOM 824 N N . ARG B 1 8 ? 6.594 -17.484 -0.25 1 94.88 8 ARG B N 1
ATOM 825 C CA . ARG B 1 8 ? 5.688 -18.156 0.663 1 94.88 8 ARG B CA 1
ATOM 826 C C . ARG B 1 8 ? 5.293 -17.25 1.824 1 94.88 8 ARG B C 1
ATOM 828 O O . ARG B 1 8 ? 6.121 -16.5 2.344 1 94.88 8 ARG B O 1
ATOM 835 N N . HIS B 1 9 ? 4.004 -17.312 2.16 1 94.5 9 HIS B N 1
ATOM 836 C CA . HIS B 1 9 ? 3.584 -16.578 3.346 1 94.5 9 HIS B CA 1
ATOM 837 C C . HIS B 1 9 ? 4.25 -17.125 4.602 1 94.5 9 HIS B C 1
ATOM 839 O O . HIS B 1 9 ? 4.215 -18.328 4.848 1 94.5 9 HIS B O 1
ATOM 845 N N . PRO B 1 10 ? 4.805 -16.266 5.391 1 90.5 10 PRO B N 1
ATOM 846 C CA . PRO B 1 10 ? 5.547 -16.75 6.555 1 90.5 10 PRO B CA 1
ATOM 847 C C . PRO B 1 10 ? 4.641 -17.375 7.609 1 90.5 10 PRO B C 1
ATOM 849 O O . PRO B 1 10 ? 5.082 -18.25 8.375 1 90.5 10 PRO B O 1
ATOM 852 N N . GLU B 1 11 ? 3.432 -16.938 7.766 1 83.75 11 GLU B N 1
ATOM 853 C CA . GLU B 1 11 ? 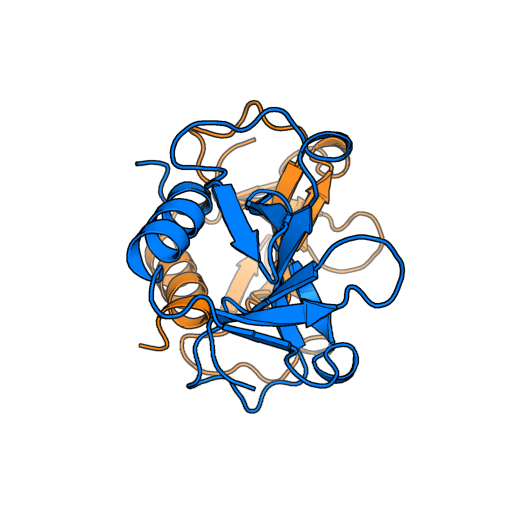2.582 -17.375 8.875 1 83.75 11 GLU B CA 1
ATOM 854 C C . GLU B 1 11 ? 1.485 -18.312 8.391 1 83.75 11 GLU B C 1
ATOM 856 O O . GLU B 1 11 ? 0.537 -18.609 9.125 1 83.75 11 GLU B O 1
ATOM 861 N N . GLY B 1 12 ? 1.571 -18.781 7.211 1 76.25 12 GLY B N 1
ATOM 862 C CA . GLY B 1 12 ? 0.444 -19.641 6.879 1 76.25 12 GLY B CA 1
ATOM 863 C C . GLY B 1 12 ? 0.324 -19.922 5.395 1 76.25 12 GLY B C 1
ATOM 864 O O . GLY B 1 12 ? 1.332 -19.984 4.688 1 76.25 12 GLY B O 1
ATOM 865 N N . ALA B 1 13 ? -0.926 -20.25 5.09 1 84.25 13 ALA B N 1
ATOM 866 C CA . ALA B 1 13 ? -1.232 -20.641 3.713 1 84.25 13 ALA B CA 1
ATOM 867 C C . ALA B 1 13 ? -1.196 -19.422 2.791 1 84.25 13 ALA B C 1
ATOM 869 O O . ALA B 1 13 ? -1.469 -18.297 3.221 1 84.25 13 ALA B O 1
ATOM 870 N N . GLY B 1 14 ? -0.808 -19.641 1.574 1 93.5 14 GLY B N 1
ATOM 871 C CA . GLY B 1 14 ? -0.806 -18.625 0.543 1 93.5 14 GLY B CA 1
ATOM 872 C C . GLY B 1 14 ? 0.568 -18.031 0.294 1 93.5 14 GLY B C 1
ATOM 873 O O . GLY B 1 14 ? 1.585 -18.672 0.575 1 93.5 14 GLY B O 1
ATOM 874 N N . TYR B 1 15 ? 0.581 -16.891 -0.381 1 97.25 15 TYR B N 1
ATOM 875 C CA . TYR B 1 15 ? 1.83 -16.281 -0.826 1 97.25 15 TYR B CA 1
ATOM 876 C C . TYR B 1 15 ? 1.801 -14.773 -0.634 1 97.25 15 TYR B C 1
ATOM 878 O O . TYR B 1 15 ? 0.759 -14.211 -0.299 1 97.25 15 TYR B O 1
ATOM 886 N N . LEU B 1 16 ? 2.943 -14.227 -0.7 1 98.25 16 LEU B N 1
ATOM 887 C CA . LEU B 1 16 ? 3.109 -12.773 -0.755 1 98.25 16 LEU B CA 1
ATOM 888 C C . LEU B 1 16 ? 3.736 -12.352 -2.078 1 98.25 16 LEU B C 1
ATOM 890 O O . LEU B 1 16 ? 4.719 -12.945 -2.523 1 98.25 16 LEU B O 1
ATOM 894 N N . LEU B 1 17 ? 3.113 -11.406 -2.699 1 98.75 17 LEU B N 1
ATOM 895 C CA . LEU B 1 17 ? 3.609 -10.836 -3.945 1 98.75 17 LEU B CA 1
ATOM 896 C C . LEU B 1 17 ? 4.281 -9.484 -3.691 1 98.75 17 LEU B C 1
ATOM 898 O O . LEU B 1 17 ? 3.646 -8.555 -3.195 1 98.75 17 LEU B O 1
ATOM 902 N N . ASP B 1 18 ? 5.613 -9.391 -4.035 1 98.69 18 ASP B N 1
ATOM 903 C CA . ASP B 1 18 ? 6.324 -8.117 -3.953 1 98.69 18 ASP B CA 1
ATOM 904 C C . ASP B 1 18 ? 5.875 -7.164 -5.059 1 98.69 18 ASP B C 1
ATOM 906 O O . ASP B 1 18 ? 5.988 -7.484 -6.246 1 98.69 18 ASP B O 1
ATOM 910 N N . VAL B 1 19 ? 5.379 -5.91 -4.691 1 98.69 19 VAL B N 1
ATOM 911 C CA . VAL B 1 19 ? 4.922 -4.969 -5.703 1 98.69 19 VAL B CA 1
ATOM 912 C C . VAL B 1 19 ? 5.707 -3.666 -5.594 1 98.69 19 VAL B C 1
ATOM 914 O O . VAL B 1 19 ? 5.367 -2.672 -6.238 1 98.69 19 VAL B O 1
ATOM 917 N N . GLN B 1 20 ? 6.719 -3.625 -4.746 1 98.56 20 GLN B N 1
ATOM 918 C CA . GLN B 1 20 ? 7.52 -2.428 -4.508 1 98.56 20 GLN B CA 1
ATOM 919 C C . GLN B 1 20 ? 8.562 -2.24 -5.605 1 98.56 20 GLN B C 1
ATOM 921 O O . GLN B 1 20 ? 9.203 -3.201 -6.031 1 98.56 20 GLN B O 1
ATOM 926 N N . ALA B 1 21 ? 8.727 -1 -6.074 1 98 21 ALA B N 1
ATOM 927 C CA . ALA B 1 21 ? 9.703 -0.669 -7.109 1 98 21 ALA B CA 1
ATOM 928 C C . ALA B 1 21 ? 11.109 -1.085 -6.695 1 98 21 ALA B C 1
ATOM 930 O O . ALA B 1 21 ? 11.5 -0.9 -5.539 1 98 21 ALA B O 1
ATOM 931 N N . ASP B 1 22 ? 11.93 -1.462 -7.672 1 96.94 22 ASP B N 1
ATOM 932 C CA . ASP B 1 22 ? 13.266 -1.99 -7.406 1 96.94 22 ASP B CA 1
ATOM 933 C C . ASP B 1 22 ? 14.211 -0.885 -6.945 1 96.94 22 ASP B C 1
ATOM 935 O O . ASP B 1 22 ? 15.188 -1.152 -6.242 1 96.94 22 ASP B O 1
ATOM 939 N N . VAL B 1 23 ? 13.938 0.377 -7.324 1 96.12 23 VAL B N 1
ATOM 940 C CA . VAL B 1 23 ? 14.812 1.49 -6.977 1 96.12 23 VAL B CA 1
ATOM 941 C C . VAL B 1 23 ? 14.805 1.699 -5.465 1 96.12 23 VAL B C 1
ATOM 943 O O . VAL B 1 23 ? 15.703 2.35 -4.918 1 96.12 23 VAL B O 1
ATOM 946 N N . LEU B 1 24 ? 13.852 1.072 -4.738 1 96.5 24 LEU B N 1
ATOM 947 C CA . LEU B 1 24 ? 13.734 1.207 -3.289 1 96.5 24 LEU B CA 1
ATOM 948 C C . LEU B 1 24 ? 14.211 -0.057 -2.584 1 96.5 24 LEU B C 1
ATOM 950 O O . LEU B 1 24 ? 13.805 -0.336 -1.454 1 96.5 24 LEU B O 1
ATOM 954 N N . ALA B 1 25 ? 15.008 -0.833 -3.24 1 94.62 25 ALA B N 1
ATOM 955 C CA . ALA B 1 25 ? 15.453 -2.137 -2.752 1 94.62 25 ALA B CA 1
ATOM 956 C C . ALA B 1 25 ? 16.281 -1.991 -1.482 1 94.62 25 ALA B C 1
ATOM 958 O O . ALA B 1 25 ? 16.5 -2.967 -0.762 1 94.62 25 ALA B O 1
ATOM 959 N N . GLN B 1 26 ? 16.734 -0.808 -1.213 1 94.62 26 GLN B N 1
ATOM 960 C CA . GLN B 1 26 ? 17.594 -0.594 -0.06 1 94.62 26 GLN B CA 1
ATOM 961 C C . GLN B 1 26 ? 16.781 -0.433 1.22 1 94.62 26 GLN B C 1
ATOM 963 O O . GLN B 1 26 ? 17.328 -0.459 2.322 1 94.62 26 GLN B O 1
ATOM 968 N N . LEU B 1 27 ? 15.539 -0.233 1.143 1 95.62 27 LEU B N 1
ATOM 969 C CA . LEU B 1 27 ? 14.688 -0.086 2.314 1 95.62 27 LEU B CA 1
ATOM 970 C C . LEU B 1 27 ? 14.586 -1.398 3.084 1 95.62 27 LEU B C 1
ATOM 972 O O . LEU B 1 27 ? 14.766 -2.475 2.51 1 95.62 27 LEU B O 1
ATOM 976 N N . ASN B 1 28 ? 14.219 -1.277 4.344 1 95.94 28 ASN B N 1
ATOM 977 C CA . ASN B 1 28 ? 14.078 -2.463 5.184 1 95.94 28 ASN B CA 1
ATOM 978 C C . ASN B 1 28 ? 12.656 -3.01 5.145 1 95.94 28 ASN B C 1
ATOM 980 O O . ASN B 1 28 ? 12.336 -3.969 5.852 1 95.94 28 ASN B O 1
ATOM 984 N N . THR B 1 29 ? 11.812 -2.416 4.375 1 96.69 29 THR B N 1
ATOM 985 C CA . THR B 1 29 ? 10.445 -2.883 4.168 1 96.69 29 THR B CA 1
ATOM 986 C C . THR B 1 29 ? 10.195 -3.166 2.689 1 96.69 29 THR B C 1
ATOM 988 O O . THR B 1 29 ? 10.922 -2.68 1.824 1 96.69 29 THR B O 1
ATOM 991 N N . ARG B 1 30 ? 9.289 -3.998 2.455 1 97.81 30 ARG B N 1
ATOM 992 C CA . ARG B 1 30 ? 8.758 -4.289 1.129 1 97.81 30 ARG B CA 1
ATOM 993 C C . ARG B 1 30 ? 7.23 -4.227 1.126 1 97.81 30 ARG B C 1
ATOM 995 O O . ARG B 1 30 ? 6.582 -4.727 2.047 1 97.81 30 ARG B O 1
ATOM 1002 N N . VAL B 1 31 ? 6.68 -3.51 0.141 1 98.69 31 VAL B N 1
ATOM 1003 C CA . VAL B 1 31 ? 5.227 -3.502 0.001 1 98.69 31 VAL B CA 1
ATOM 1004 C C . VAL B 1 31 ? 4.773 -4.75 -0.752 1 98.69 31 VAL B C 1
ATOM 1006 O O . VAL B 1 31 ? 5.25 -5.027 -1.854 1 98.69 31 VAL B O 1
ATOM 1009 N N . VAL B 1 32 ? 3.854 -5.488 -0.123 1 98.75 32 VAL B N 1
ATOM 1010 C CA . VAL B 1 32 ? 3.43 -6.77 -0.678 1 98.75 32 VAL B CA 1
ATOM 1011 C C . VAL B 1 32 ? 1.905 -6.828 -0.737 1 98.75 32 VAL B C 1
ATOM 1013 O O . VAL B 1 32 ? 1.222 -6.027 -0.095 1 98.75 32 VAL B O 1
ATOM 1016 N N . VAL B 1 33 ? 1.436 -7.703 -1.554 1 98.75 33 VAL B N 1
ATOM 1017 C CA . VAL B 1 33 ? 0.022 -8.055 -1.628 1 98.75 33 VAL B CA 1
ATOM 1018 C C . VAL B 1 33 ? -0.152 -9.555 -1.376 1 98.75 33 VAL B C 1
ATOM 1020 O O . VAL B 1 33 ? 0.555 -10.375 -1.964 1 98.75 33 VAL B O 1
ATOM 1023 N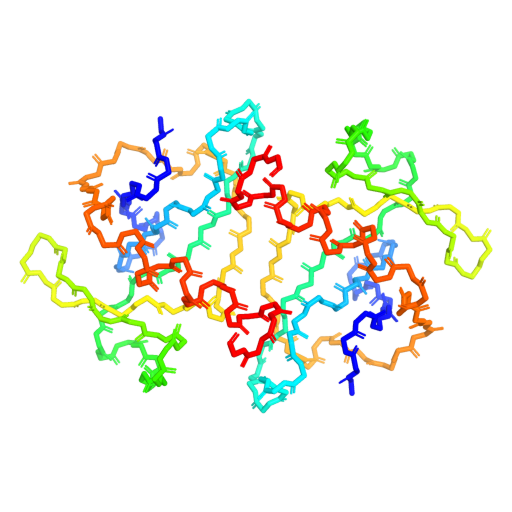 N . PRO B 1 34 ? -1.039 -9.938 -0.512 1 98.38 34 PRO B N 1
ATOM 1024 C CA . PRO B 1 34 ? -1.282 -11.367 -0.342 1 98.38 34 PRO B CA 1
ATOM 1025 C C . PRO B 1 34 ? -1.888 -12.016 -1.585 1 98.38 34 PRO B C 1
ATOM 1027 O O . PRO B 1 34 ? -2.734 -11.414 -2.25 1 98.38 34 PRO B O 1
ATOM 1030 N N . LEU B 1 35 ? -1.42 -13.156 -1.893 1 98.31 35 LEU B N 1
ATOM 1031 C CA . LEU B 1 35 ? -2.045 -14.086 -2.826 1 98.31 35 LEU B CA 1
ATOM 1032 C C . LEU B 1 35 ? -2.713 -15.234 -2.082 1 98.31 35 LEU B C 1
ATOM 1034 O O . LEU B 1 35 ? -2.039 -16.031 -1.414 1 98.31 35 LEU B O 1
ATOM 1038 N N . MET B 1 36 ? -4.016 -15.32 -2.184 1 97.19 36 MET B N 1
ATOM 1039 C CA . MET B 1 36 ? -4.77 -16.312 -1.416 1 97.19 36 MET B CA 1
ATOM 1040 C C . MET B 1 36 ? -5.445 -17.312 -2.34 1 97.19 36 MET B C 1
ATOM 1042 O O . MET B 1 36 ? -5.828 -16.969 -3.459 1 97.19 36 MET B O 1
ATOM 1046 N N . VAL B 1 37 ? -5.543 -18.5 -1.85 1 94.69 37 VAL B N 1
ATOM 1047 C CA . VAL B 1 37 ? -6.34 -19.469 -2.602 1 94.69 37 VAL B CA 1
ATOM 1048 C C . VAL B 1 37 ? -7.801 -19.031 -2.611 1 94.69 37 VAL B C 1
ATOM 1050 O O . VAL B 1 37 ? -8.281 -18.438 -1.646 1 94.69 37 VAL B O 1
ATOM 1053 N N . PRO B 1 38 ? -8.531 -19.344 -3.656 1 93.81 38 PRO B N 1
ATOM 1054 C CA . PRO B 1 38 ? -9.883 -18.828 -3.848 1 93.81 38 PRO B CA 1
ATOM 1055 C C . PRO B 1 38 ? -10.797 -19.109 -2.658 1 93.81 38 PRO B C 1
ATOM 1057 O O . PRO B 1 38 ? -11.602 -18.25 -2.275 1 93.81 38 PRO B O 1
ATOM 1060 N N . ARG B 1 39 ? -10.719 -20.234 -1.949 1 93.25 39 ARG B N 1
ATOM 1061 C CA . ARG B 1 39 ? -11.602 -20.594 -0.844 1 93.25 39 ARG B CA 1
ATOM 1062 C C . ARG B 1 39 ? -11.383 -19.656 0.35 1 93.25 39 ARG B C 1
ATOM 1064 O O . ARG B 1 39 ? -12.312 -19.422 1.126 1 93.25 39 ARG B O 1
ATOM 1071 N N . ASP B 1 40 ? -10.188 -19.094 0.46 1 93.62 40 ASP B N 1
ATOM 1072 C CA . ASP B 1 40 ? -9.836 -18.25 1.601 1 93.62 40 ASP B CA 1
ATOM 1073 C C . ASP B 1 40 ? -9.891 -16.766 1.229 1 93.62 40 ASP B C 1
ATOM 1075 O O . ASP B 1 40 ? -9.703 -15.906 2.086 1 93.62 40 ASP B O 1
ATOM 1079 N N . ALA B 1 41 ? -10.07 -16.531 -0.073 1 94.5 41 ALA B N 1
ATOM 1080 C CA . ALA B 1 41 ? -10.023 -15.148 -0.559 1 94.5 41 ALA B CA 1
ATOM 1081 C C . ALA B 1 41 ? -11.414 -14.523 -0.583 1 94.5 41 ALA B C 1
ATOM 1083 O O . ALA B 1 41 ? -12.414 -15.234 -0.694 1 94.5 41 ALA B O 1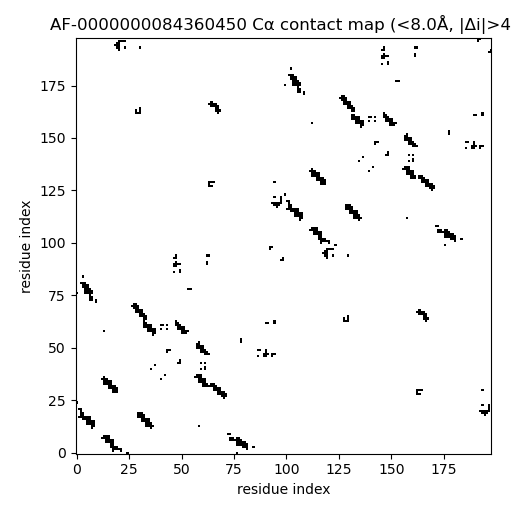
ATOM 1084 N N . PRO B 1 42 ? -11.461 -13.188 -0.379 1 92.75 42 PRO B N 1
ATOM 1085 C CA . PRO B 1 42 ? -12.727 -12.531 -0.698 1 92.75 42 PRO B CA 1
ATOM 1086 C C . PRO B 1 42 ? -13.164 -12.766 -2.141 1 92.75 42 PRO B C 1
ATOM 1088 O O . PRO B 1 42 ? -12.367 -13.195 -2.973 1 92.75 42 PRO B O 1
ATOM 1091 N N . LEU B 1 43 ? -14.445 -12.539 -2.346 1 91.56 43 LEU B N 1
ATOM 1092 C CA . LEU B 1 43 ? -14.891 -12.602 -3.73 1 91.56 43 LEU B CA 1
ATOM 1093 C C . LEU B 1 43 ? -14.125 -11.609 -4.602 1 91.56 43 LEU B C 1
ATOM 1095 O O . LEU B 1 43 ? -14.062 -10.422 -4.293 1 91.56 43 LEU B O 1
ATOM 1099 N N . PRO B 1 44 ? -13.602 -12.156 -5.633 1 89.38 44 PRO B N 1
ATOM 1100 C CA . PRO B 1 44 ? -12.789 -11.273 -6.477 1 89.38 44 PRO B CA 1
ATOM 1101 C C . PRO B 1 44 ? -13.617 -10.203 -7.18 1 89.38 44 PRO B C 1
ATOM 1103 O O . PRO B 1 44 ? -14.688 -10.492 -7.711 1 89.38 44 PRO B O 1
ATOM 1106 N N . ALA B 1 45 ? -13.156 -9.055 -6.961 1 89.75 45 ALA B N 1
ATOM 1107 C CA . ALA B 1 45 ? -13.703 -7.941 -7.723 1 89.75 45 ALA B CA 1
ATOM 1108 C C . ALA B 1 45 ? -12.891 -7.688 -8.992 1 89.75 45 ALA B C 1
ATOM 1110 O O . ALA B 1 45 ? -11.664 -7.773 -8.977 1 89.75 45 ALA B O 1
ATOM 1111 N N . ALA B 1 46 ? -13.586 -7.332 -10.055 1 85.69 46 ALA B N 1
ATOM 1112 C CA . ALA B 1 46 ? -12.914 -7.086 -11.328 1 85.69 46 ALA B CA 1
ATOM 1113 C C . ALA B 1 46 ? -11.859 -5.992 -11.188 1 85.69 46 ALA B C 1
ATOM 1115 O O . ALA B 1 46 ? -12.062 -5.02 -10.461 1 85.69 46 ALA B O 1
ATOM 1116 N N . ARG B 1 47 ? -10.688 -6.121 -11.812 1 91.94 47 ARG B N 1
ATOM 1117 C CA . ARG B 1 47 ? -9.578 -5.184 -11.93 1 91.94 47 ARG B CA 1
ATOM 1118 C C . ARG B 1 47 ? -8.836 -5.055 -10.602 1 91.94 47 ARG B C 1
ATOM 1120 O O . ARG B 1 47 ? -7.621 -4.828 -10.586 1 91.94 47 ARG B O 1
ATOM 1127 N N . LEU B 1 48 ? -9.688 -5.262 -9.43 1 97.69 48 LEU B N 1
ATOM 1128 C CA . LEU B 1 48 ? -9.047 -5.102 -8.125 1 97.69 48 LEU B CA 1
ATOM 1129 C C . LEU B 1 48 ? -8.32 -6.375 -7.723 1 97.69 48 LEU B C 1
ATOM 1131 O O . LEU B 1 48 ? -7.25 -6.312 -7.105 1 97.69 48 LEU B O 1
ATOM 1135 N N . ASN B 1 49 ? -8.93 -7.477 -8.039 1 98.31 49 ASN B N 1
ATOM 1136 C CA . ASN B 1 49 ? -8.414 -8.75 -7.551 1 98.31 49 ASN B CA 1
ATOM 1137 C C . ASN B 1 49 ? -8.148 -9.727 -8.695 1 98.31 49 ASN B C 1
ATOM 1139 O O . ASN B 1 49 ? -8.875 -10.703 -8.875 1 98.31 49 ASN B O 1
ATOM 1143 N N . PRO B 1 50 ? -7.094 -9.539 -9.445 1 98.19 50 PRO B N 1
ATOM 1144 C CA . PRO B 1 50 ? -6.773 -10.508 -10.492 1 98.19 50 PRO B CA 1
ATOM 1145 C C . PRO B 1 50 ? -6.473 -11.898 -9.945 1 98.19 50 PRO B C 1
ATOM 1147 O O . PRO B 1 50 ? -6.117 -12.039 -8.773 1 98.19 50 PRO B O 1
ATOM 1150 N N . VAL B 1 51 ? -6.719 -12.812 -10.836 1 97.81 51 VAL B N 1
ATOM 1151 C CA . VAL B 1 51 ? -6.453 -14.211 -10.508 1 97.81 51 VAL B CA 1
ATOM 1152 C C . VAL B 1 51 ? -5.262 -14.719 -11.32 1 97.81 51 VAL B C 1
ATOM 1154 O O . VAL B 1 51 ? -5.18 -14.477 -12.523 1 97.81 51 VAL B O 1
ATOM 1157 N N . PHE B 1 52 ? -4.336 -15.344 -10.625 1 97.94 52 PHE B N 1
ATOM 1158 C CA . PHE B 1 52 ? -3.133 -15.883 -11.25 1 97.94 52 PHE B CA 1
ATOM 1159 C C . PHE B 1 52 ? -2.979 -17.359 -10.953 1 97.94 52 PHE B C 1
ATOM 1161 O O . PHE B 1 52 ? -3.76 -17.938 -10.188 1 97.94 52 PHE B O 1
ATOM 1168 N N . GLU B 1 53 ? -2.049 -17.906 -11.609 1 97.12 53 GLU B N 1
ATOM 1169 C CA . GLU B 1 53 ? -1.568 -19.25 -11.266 1 97.12 53 GLU B CA 1
ATOM 1170 C C . GLU B 1 53 ? -0.134 -19.203 -10.742 1 97.12 53 GLU B C 1
ATOM 1172 O O . GLU B 1 53 ? 0.748 -18.625 -11.391 1 97.12 53 GLU B O 1
ATOM 1177 N N . VAL B 1 54 ? 0.023 -19.734 -9.555 1 95.88 54 VAL B N 1
ATOM 1178 C CA . VAL B 1 54 ? 1.348 -19.828 -8.953 1 95.88 54 VAL B CA 1
ATOM 1179 C C . VAL B 1 54 ? 1.638 -21.281 -8.57 1 95.88 54 VAL B C 1
ATOM 1181 O O . VAL B 1 54 ? 0.93 -21.875 -7.75 1 95.88 54 VAL B O 1
ATOM 1184 N N . GLU B 1 55 ? 2.674 -21.859 -9.125 1 91.44 55 GLU B N 1
ATOM 1185 C CA . GLU B 1 55 ? 3.076 -23.234 -8.883 1 91.44 55 GLU B CA 1
ATOM 1186 C C . GLU B 1 55 ? 1.896 -24.188 -9.039 1 91.44 55 GLU B C 1
ATOM 1188 O O . GLU B 1 55 ? 1.649 -25.031 -8.172 1 91.44 55 GLU B O 1
ATOM 1193 N N . GLY B 1 56 ? 1.102 -23.875 -9.969 1 93 56 GLY B N 1
ATOM 1194 C CA . GLY B 1 56 ? 0.006 -24.766 -10.328 1 93 56 GLY B CA 1
ATOM 1195 C C . GLY B 1 56 ? -1.262 -24.5 -9.539 1 93 56 GLY B C 1
ATOM 1196 O O . GLY B 1 56 ? -2.262 -25.203 -9.711 1 93 56 GLY B O 1
ATOM 1197 N N . GLN B 1 57 ? -1.229 -23.594 -8.719 1 94.5 57 GLN B N 1
ATOM 1198 C CA . GLN B 1 57 ? -2.383 -23.266 -7.891 1 94.5 57 GLN B CA 1
ATOM 1199 C C . GLN B 1 57 ? -2.971 -21.906 -8.273 1 94.5 57 GLN B C 1
ATOM 1201 O O . GLN B 1 57 ? -2.236 -20.938 -8.461 1 94.5 57 GLN B O 1
ATOM 1206 N N . GLN B 1 58 ? -4.273 -21.953 -8.398 1 97 58 GLN B N 1
ATOM 1207 C CA . GLN B 1 58 ? -4.957 -20.672 -8.602 1 97 58 GLN B CA 1
ATOM 1208 C C . GLN B 1 58 ? -4.934 -19.828 -7.336 1 97 58 GLN B C 1
ATOM 1210 O O . GLN B 1 58 ? -5.215 -20.328 -6.242 1 97 58 GLN B O 1
ATOM 1215 N N . VAL B 1 59 ? -4.562 -18.594 -7.52 1 97.62 59 VAL B N 1
ATOM 1216 C CA . VAL B 1 59 ? -4.512 -17.688 -6.379 1 97.62 59 VAL B CA 1
ATOM 1217 C C . VAL B 1 59 ? -5.141 -16.344 -6.754 1 97.62 59 VAL B C 1
ATOM 1219 O O . VAL B 1 59 ? -5.074 -15.93 -7.91 1 97.62 59 VAL B O 1
ATOM 1222 N N . VAL B 1 60 ? -5.766 -15.688 -5.77 1 98.31 60 VAL B N 1
ATOM 1223 C CA . VAL B 1 60 ? -6.367 -14.367 -5.91 1 98.31 60 VAL B CA 1
ATOM 1224 C C . VAL B 1 60 ? -5.445 -13.312 -5.305 1 98.31 60 VAL B C 1
ATOM 1226 O O . VAL B 1 60 ? -5.012 -13.438 -4.16 1 98.31 60 VAL B O 1
ATOM 1229 N N . MET B 1 61 ? -5.016 -12.336 -6.129 1 98.75 61 MET B N 1
ATOM 1230 C CA . MET B 1 61 ? -4.309 -11.18 -5.59 1 98.75 61 MET B CA 1
ATOM 1231 C C . MET B 1 61 ? -5.254 -10.273 -4.809 1 98.75 61 MET B C 1
ATOM 1233 O O . MET B 1 61 ? -6.082 -9.578 -5.398 1 98.75 61 MET B O 1
ATOM 1237 N N . VAL B 1 62 ? -5.164 -10.305 -3.479 1 98.31 62 VAL B N 1
ATOM 1238 C CA . VAL B 1 62 ? -6.07 -9.531 -2.641 1 98.31 62 VAL B CA 1
ATOM 1239 C C . VAL B 1 62 ? -5.488 -8.133 -2.408 1 98.31 62 VAL B C 1
ATOM 1241 O O . VAL B 1 62 ? -5.008 -7.832 -1.313 1 98.31 62 VAL B O 1
ATOM 1244 N N . THR B 1 63 ? -5.648 -7.316 -3.432 1 98.62 63 THR B N 1
ATOM 1245 C CA . THR B 1 63 ? -4.93 -6.055 -3.58 1 98.62 63 THR B CA 1
ATOM 1246 C C . THR B 1 63 ? -5.293 -5.09 -2.457 1 98.62 63 THR B C 1
ATOM 1248 O O . THR B 1 63 ? -4.453 -4.312 -2.004 1 98.62 63 THR B O 1
ATOM 1251 N N . GLN B 1 64 ? -6.531 -5.152 -1.957 1 97.94 64 GLN B N 1
ATOM 1252 C CA . GLN B 1 64 ? -6.984 -4.246 -0.906 1 97.94 64 GLN B CA 1
ATOM 1253 C C . GLN B 1 64 ? -6.297 -4.555 0.42 1 97.94 64 GLN B C 1
ATOM 1255 O O . GLN B 1 64 ? -6.418 -3.791 1.381 1 97.94 64 GLN B O 1
ATOM 1260 N N . PHE B 1 65 ? -5.516 -5.637 0.479 1 98.12 65 PHE B N 1
ATOM 1261 C CA . PHE B 1 65 ? -4.789 -6 1.689 1 98.12 65 PHE B CA 1
ATOM 1262 C C . PHE B 1 65 ? -3.305 -5.699 1.542 1 98.12 65 PHE B C 1
ATOM 1264 O O . PHE B 1 65 ? -2.479 -6.254 2.268 1 98.12 65 PHE B O 1
ATOM 1271 N N . LEU B 1 66 ? -2.893 -4.891 0.58 1 98.56 66 LEU B N 1
ATOM 1272 C CA . LEU B 1 66 ? -1.484 -4.539 0.431 1 98.56 66 LEU B CA 1
ATOM 1273 C C . LEU B 1 66 ? -0.934 -3.943 1.722 1 98.56 66 LEU B C 1
ATOM 1275 O O . LEU B 1 66 ? -1.66 -3.275 2.461 1 98.56 66 LEU B O 1
ATOM 1279 N N . ALA B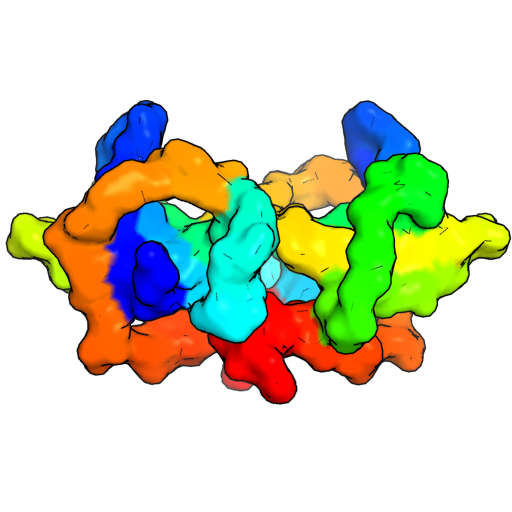 1 67 ? 0.316 -4.203 2.02 1 98.38 67 ALA B N 1
ATOM 1280 C CA . ALA B 1 67 ? 0.963 -3.713 3.234 1 98.38 67 ALA B CA 1
ATOM 1281 C C . ALA B 1 67 ? 2.482 -3.752 3.1 1 98.38 67 ALA B C 1
ATOM 1283 O O . ALA B 1 67 ? 3.027 -4.59 2.377 1 98.38 67 ALA B O 1
ATOM 1284 N N . ALA B 1 68 ? 3.047 -2.852 3.836 1 98.56 68 ALA B N 1
ATOM 1285 C CA . ALA B 1 68 ? 4.492 -2.959 4.016 1 98.56 68 ALA B CA 1
ATOM 1286 C C . ALA B 1 68 ? 4.836 -4.012 5.066 1 98.56 68 ALA B C 1
ATOM 1288 O O . ALA B 1 68 ? 4.191 -4.09 6.113 1 98.56 68 ALA B O 1
ATOM 1289 N N . VAL B 1 69 ? 5.801 -4.812 4.738 1 97.44 69 VAL B N 1
ATOM 1290 C CA . VAL B 1 69 ? 6.324 -5.789 5.688 1 97.44 69 VAL B CA 1
ATOM 1291 C C . VAL B 1 69 ? 7.844 -5.652 5.781 1 97.44 69 VAL B C 1
ATOM 1293 O O . VAL B 1 69 ? 8.492 -5.164 4.852 1 97.44 69 VAL B O 1
ATOM 1296 N N . PRO B 1 70 ? 8.391 -6.047 6.973 1 97.06 70 PRO B N 1
ATOM 1297 C CA . PRO B 1 70 ? 9.859 -6.113 6.969 1 97.06 70 PRO B CA 1
ATOM 1298 C C . PRO B 1 70 ? 10.398 -7.008 5.852 1 97.06 70 PRO B C 1
ATOM 1300 O O . PRO B 1 70 ? 9.922 -8.133 5.668 1 97.06 70 PRO B O 1
ATOM 1303 N N . SER B 1 71 ? 11.391 -6.5 5.18 1 96.31 71 SER B N 1
ATOM 1304 C CA . SER B 1 71 ? 11.922 -7.238 4.035 1 96.31 71 SER B CA 1
ATOM 1305 C C . SER B 1 71 ? 12.5 -8.578 4.469 1 96.31 71 SER B C 1
ATOM 1307 O O . SER B 1 71 ? 12.492 -9.539 3.699 1 96.31 71 SER B O 1
ATOM 1309 N N . MET B 1 72 ? 12.883 -8.656 5.703 1 95.44 72 MET B N 1
ATOM 1310 C CA . MET B 1 72 ? 13.531 -9.859 6.215 1 95.44 72 MET B CA 1
ATOM 1311 C C . MET B 1 72 ? 12.547 -11.016 6.289 1 95.44 72 MET B C 1
ATOM 1313 O O . MET B 1 72 ? 12.953 -12.172 6.414 1 95.44 72 MET B O 1
ATOM 1317 N N . LEU B 1 73 ? 11.273 -10.727 6.258 1 95.38 73 LEU B N 1
ATOM 1318 C CA . LEU B 1 73 ? 10.25 -11.766 6.305 1 95.38 73 LEU B CA 1
ATOM 1319 C C . LEU B 1 73 ? 10.172 -12.508 4.977 1 95.38 73 LEU B C 1
ATOM 1321 O O . LEU B 1 73 ? 9.625 -13.609 4.91 1 95.38 73 LEU B O 1
ATOM 1325 N N . LEU B 1 74 ? 10.625 -11.852 3.953 1 95.81 74 LEU B N 1
ATOM 1326 C CA . LEU B 1 74 ? 10.547 -12.438 2.621 1 95.81 74 LEU B CA 1
ATOM 1327 C C . LEU B 1 74 ? 11.773 -13.297 2.332 1 95.81 74 LEU B C 1
ATOM 1329 O O . LEU B 1 74 ? 12.867 -12.766 2.135 1 95.81 74 LEU B O 1
ATOM 1333 N N . ALA B 1 75 ? 11.602 -14.516 2.439 1 91.31 75 ALA B N 1
ATOM 1334 C CA . ALA B 1 75 ? 12.688 -15.469 2.215 1 91.31 75 ALA B CA 1
ATOM 1335 C C . ALA B 1 75 ? 13.031 -15.57 0.732 1 91.31 75 ALA B C 1
ATOM 1337 O O . ALA B 1 75 ? 13.07 -14.562 0.026 1 91.31 75 ALA B O 1
ATOM 1338 N N . GLN B 1 76 ? 13.32 -16.766 0.265 1 94.25 76 GLN B N 1
ATOM 1339 C CA . GLN B 1 76 ? 13.664 -17 -1.134 1 94.25 76 GLN B CA 1
ATOM 1340 C C . GLN B 1 76 ? 12.422 -16.984 -2.016 1 94.25 76 GLN B C 1
ATOM 1342 O O . GLN B 1 76 ? 11.422 -17.625 -1.691 1 94.25 76 GLN B O 1
ATOM 1347 N N . PRO B 1 77 ? 12.547 -16.141 -3.066 1 96.81 77 PRO B N 1
ATOM 1348 C CA . PRO B 1 77 ? 11.406 -16.172 -3.986 1 96.81 77 PRO B CA 1
ATOM 1349 C C . PRO B 1 77 ? 11.164 -17.547 -4.574 1 96.81 77 PRO B C 1
ATOM 1351 O O . PRO B 1 77 ? 12.117 -18.281 -4.855 1 96.81 77 PRO B O 1
ATOM 1354 N N . MET B 1 78 ? 9.945 -17.844 -4.738 1 95.94 78 MET B N 1
ATOM 1355 C CA . MET B 1 78 ? 9.625 -19.172 -5.246 1 95.94 78 MET B CA 1
ATOM 1356 C C . MET B 1 78 ? 9.039 -19.094 -6.652 1 95.94 78 MET B C 1
ATOM 1358 O O . MET B 1 78 ? 8.898 -20.125 -7.332 1 95.94 78 MET B O 1
ATOM 1362 N N . ALA B 1 79 ? 8.664 -17.953 -7.113 1 97.25 79 ALA B N 1
ATOM 1363 C CA . ALA B 1 79 ? 8.102 -17.688 -8.43 1 97.25 79 ALA B CA 1
ATOM 1364 C C . ALA B 1 79 ? 8.141 -16.188 -8.742 1 97.25 79 ALA B C 1
ATOM 1366 O O . ALA B 1 79 ? 8.609 -15.391 -7.934 1 97.25 79 ALA B O 1
ATOM 1367 N N . SER B 1 80 ? 7.82 -15.883 -9.992 1 98.12 80 SER B N 1
ATOM 1368 C CA . SER B 1 80 ? 7.699 -14.492 -10.422 1 98.12 80 SER B CA 1
ATOM 1369 C C . SER B 1 80 ? 6.461 -14.289 -11.289 1 98.12 80 SER B C 1
ATOM 1371 O O . SER B 1 80 ? 6.141 -15.125 -12.125 1 98.12 80 SER B O 1
ATOM 1373 N N . LEU B 1 81 ? 5.824 -13.164 -11.055 1 98.56 81 LEU B N 1
ATOM 1374 C CA . LEU B 1 81 ? 4.672 -12.82 -11.883 1 98.56 81 LEU B CA 1
ATOM 1375 C C . LEU B 1 81 ? 4.984 -11.625 -12.781 1 98.56 81 LEU B C 1
ATOM 1377 O O . LEU B 1 81 ? 4.078 -10.914 -13.211 1 98.56 81 LEU B O 1
ATOM 1381 N N . ALA B 1 82 ? 6.238 -11.406 -13.031 1 98.19 82 ALA B N 1
ATOM 1382 C CA . ALA B 1 82 ? 6.668 -10.281 -13.859 1 98.19 82 ALA B CA 1
ATOM 1383 C C . ALA B 1 82 ? 5.988 -10.312 -15.227 1 98.19 82 ALA B C 1
ATOM 1385 O O . ALA B 1 82 ? 5.707 -9.266 -15.805 1 98.19 82 A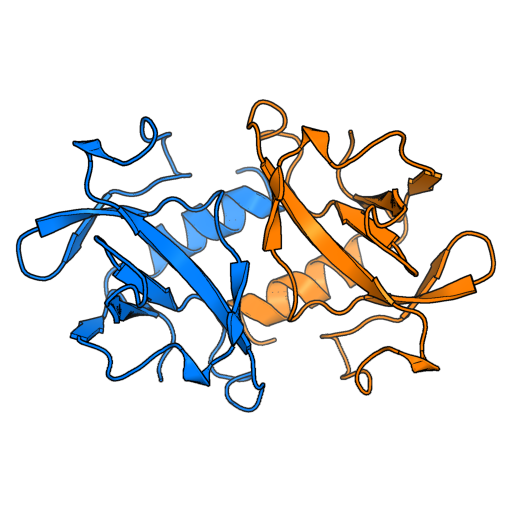LA B O 1
ATOM 1386 N N . VAL B 1 83 ? 5.641 -11.484 -15.758 1 98.06 83 VAL B N 1
ATOM 1387 C CA . VAL B 1 83 ? 5.012 -11.633 -17.062 1 98.06 83 VAL B CA 1
ATOM 1388 C C . VAL B 1 83 ? 3.586 -11.094 -17.016 1 98.06 83 VAL B C 1
ATOM 1390 O O . VAL B 1 83 ? 2.994 -10.797 -18.062 1 98.06 83 VAL B O 1
ATOM 1393 N N . ARG B 1 84 ? 2.986 -10.953 -15.805 1 98.25 84 ARG B N 1
ATOM 1394 C CA . ARG B 1 84 ? 1.636 -10.43 -15.609 1 98.25 84 ARG B CA 1
ATOM 1395 C C . ARG B 1 84 ? 1.669 -9.031 -15.016 1 98.25 84 ARG B C 1
ATOM 1397 O O . ARG B 1 84 ? 0.773 -8.648 -14.258 1 98.25 84 ARG B O 1
ATOM 1404 N N . ASP B 1 85 ? 2.732 -8.297 -15.32 1 97.88 85 ASP B N 1
ATOM 1405 C CA . ASP B 1 85 ? 3.02 -7.012 -14.695 1 97.88 85 ASP B CA 1
ATOM 1406 C C . ASP B 1 85 ? 1.872 -6.027 -14.906 1 97.88 85 ASP B C 1
ATOM 1408 O O . ASP B 1 85 ? 1.45 -5.344 -13.969 1 97.88 85 ASP B O 1
ATOM 1412 N N . MET B 1 86 ? 1.249 -5.977 -16.094 1 97.94 86 MET B N 1
ATOM 1413 C CA . MET B 1 86 ? 0.215 -4.992 -16.406 1 97.94 86 MET B CA 1
ATOM 1414 C C . MET B 1 86 ? -1.028 -5.227 -15.547 1 97.94 86 MET B C 1
ATOM 1416 O O . MET B 1 86 ? -1.632 -4.273 -15.055 1 97.94 86 MET B O 1
ATOM 1420 N N . GLU B 1 87 ? -1.431 -6.488 -15.391 1 97.88 87 GLU B N 1
ATOM 1421 C CA . GLU B 1 87 ? -2.582 -6.805 -14.555 1 97.88 87 GLU B CA 1
ATOM 1422 C C . GLU B 1 87 ? -2.334 -6.398 -13.102 1 97.88 87 GLU B C 1
ATOM 1424 O O . GLU B 1 87 ? -3.229 -5.871 -12.438 1 97.88 87 GLU B O 1
ATOM 1429 N N . ILE B 1 88 ? -1.109 -6.672 -12.641 1 98.5 88 ILE B N 1
ATOM 1430 C CA . ILE B 1 88 ? -0.737 -6.336 -11.273 1 98.5 88 ILE B CA 1
ATOM 1431 C C . ILE B 1 88 ? -0.753 -4.816 -11.086 1 98.5 88 ILE B C 1
ATOM 1433 O O . ILE B 1 88 ? -1.349 -4.309 -10.133 1 98.5 88 ILE B O 1
ATOM 1437 N N . ILE B 1 89 ? -0.147 -4.09 -12.062 1 98 89 ILE B N 1
ATOM 1438 C CA . ILE B 1 89 ? -0.042 -2.635 -11.992 1 98 89 ILE B CA 1
ATOM 1439 C C . ILE B 1 89 ? -1.437 -2.014 -12.031 1 98 89 ILE B C 1
ATOM 1441 O O . ILE B 1 89 ? -1.737 -1.097 -11.266 1 98 89 ILE B O 1
ATOM 1445 N N . ASN B 1 90 ? -2.297 -2.529 -12.875 1 97.69 90 ASN B N 1
ATOM 1446 C CA . ASN B 1 90 ? -3.656 -2.014 -12.977 1 97.69 90 ASN B CA 1
ATOM 1447 C C . ASN B 1 90 ? -4.426 -2.193 -11.664 1 97.69 90 ASN B C 1
ATOM 1449 O O . ASN B 1 90 ? -5.168 -1.302 -11.25 1 97.69 90 ASN B O 1
ATOM 1453 N N . ALA B 1 91 ? -4.285 -3.391 -11.062 1 98.44 91 ALA B N 1
ATOM 1454 C CA . ALA B 1 91 ? -4.957 -3.666 -9.789 1 98.44 91 ALA B CA 1
ATOM 1455 C C . ALA B 1 91 ? -4.473 -2.719 -8.695 1 98.44 91 ALA B C 1
ATOM 1457 O O . ALA B 1 91 ? -5.273 -2.17 -7.941 1 98.44 91 ALA B O 1
ATOM 1458 N N . VAL B 1 92 ? -3.158 -2.494 -8.617 1 98.44 92 VAL B N 1
ATOM 1459 C CA . VAL B 1 92 ? -2.584 -1.585 -7.633 1 98.44 92 VAL B CA 1
ATOM 1460 C C . VAL B 1 92 ? -3.072 -0.163 -7.895 1 98.44 92 VAL B C 1
ATOM 1462 O O . VAL B 1 92 ? -3.453 0.552 -6.965 1 98.44 92 VAL B O 1
ATOM 1465 N N . ASP B 1 93 ? -3.09 0.262 -9.164 1 97.38 93 ASP B N 1
ATOM 1466 C CA . ASP B 1 93 ? -3.553 1.598 -9.531 1 97.38 93 ASP B CA 1
ATOM 1467 C C . ASP B 1 93 ? -5 1.817 -9.094 1 97.38 93 ASP B C 1
ATOM 1469 O O . ASP B 1 93 ? -5.375 2.928 -8.711 1 97.38 93 ASP B O 1
ATOM 1473 N N . MET B 1 94 ? -5.766 0.768 -9.172 1 97.69 94 MET B N 1
ATOM 1474 C CA . MET B 1 94 ? -7.164 0.888 -8.773 1 97.69 94 MET B CA 1
ATOM 1475 C C . MET B 1 94 ? -7.281 1.309 -7.316 1 97.69 94 MET B C 1
ATOM 1477 O O . MET B 1 94 ? -8.164 2.092 -6.961 1 97.69 94 MET B O 1
ATOM 1481 N N . VAL B 1 95 ? -6.422 0.84 -6.477 1 98.25 95 VAL B N 1
ATOM 1482 C CA . VAL B 1 95 ? -6.461 1.147 -5.051 1 98.25 95 VAL B CA 1
ATOM 1483 C C . VAL B 1 95 ? -6.293 2.65 -4.84 1 98.25 95 VAL B C 1
ATOM 1485 O O . VAL B 1 95 ? -6.941 3.238 -3.973 1 98.25 95 VAL B O 1
ATOM 1488 N N . PHE B 1 96 ? -5.516 3.32 -5.691 1 97.88 96 PHE B N 1
ATOM 1489 C CA . PHE B 1 96 ? -5.113 4.691 -5.398 1 97.88 96 PHE B CA 1
ATOM 1490 C C . PHE B 1 96 ? -5.789 5.668 -6.352 1 97.88 96 PHE B C 1
ATOM 1492 O O . PHE B 1 96 ? -6.02 6.828 -5.996 1 97.88 96 PHE B O 1
ATOM 1499 N N . GLN B 1 97 ? -6.176 5.172 -7.551 1 95.25 97 GLN B N 1
ATOM 1500 C CA . GLN B 1 97 ? -6.684 6.07 -8.586 1 95.25 97 GLN B CA 1
ATOM 1501 C C . GLN B 1 97 ? -8.125 5.734 -8.945 1 95.25 97 GLN B C 1
ATOM 1503 O O . GLN B 1 97 ? -8.812 6.531 -9.586 1 95.25 97 GLN B O 1
ATOM 1508 N N . GLY B 1 98 ? -8.727 4.566 -8.516 1 91.06 98 GLY B N 1
ATOM 1509 C CA . GLY B 1 98 ? -10.109 4.176 -8.766 1 91.06 98 GLY B CA 1
ATOM 1510 C C . GLY B 1 98 ? -10.336 3.629 -10.164 1 91.06 98 GLY B C 1
ATOM 1511 O O . GLY B 1 98 ? -11.422 3.135 -10.469 1 91.06 98 GLY B O 1
ATOM 1512 N N . PHE B 1 99 ? -9.688 3.82 -11.398 1 77.06 99 PHE B N 1
ATOM 1513 C CA . PHE B 1 99 ? -10.039 3.352 -12.734 1 77.06 99 PHE B CA 1
ATOM 1514 C C . PHE B 1 99 ? -8.828 3.385 -13.656 1 77.06 99 PHE B C 1
ATOM 1516 O O . PHE B 1 99 ? -7.863 4.113 -13.398 1 77.06 99 PHE B O 1
#

Radius of gyration: 16.27 Å; Cα contacts (8 Å, |Δi|>4): 428; chains: 2; bounding box: 35×48×37 Å

Foldseek 3Di:
DAQQFWAAQLPDDFIWGFHDHVVCVVDQKTKTWTWAAPVPDPDDDPLQWDWDDDPRGITIGNLLPIDIDGPVSGDDGDDGPVVVNVSVVSNNCCNPPVD/DAQQFWAAQLPDDFIWGFHDHVVCVVDQKTKTWTWAAPVPDPDDDPLQWDWDDDPRGITIGNLLPIDIDGPVSGDDGDDGPVVVNVSVVSNNCCNPPVD

Nearest PDB structures (foldseek):
  3tcj-assembly1_B  TM=9.328E-01  e=1.365E-08  Aliivibrio fischeri
  3tcj-assembly1_A  TM=9.196E-01  e=8.404E-09  Aliivibrio fischeri
  7epj-assembly1_A-2  TM=8.765E-01  e=3.002E-08  Escherichia coli K-12
  7epi-assembly1_A-2  TM=8.572E-01  e=7.919E-08  Escherichia coli K-12
  1x75-assembly1_D  TM=8.878E-01  e=3.193E-07  Escherichia coli

pLDDT: mean 95.71, std 4.17, range [76.25, 98.75]

Sequence (198 aa):
MARFDVYRHPEGAGYLLDVQADVLAQLNTRVVVPLMVPRDAPLPAARLNPVFEVEGQQVVMVTQFLAAVPSMLLAQPMASLAVRDMEIINAVDMVFQGFMARFDVYRHPEGAGYLLDVQADVLAQLNTRVVVPLMVPRDAPLPAARLNPVFEVEGQQVVMVTQFLAAVPSMLLAQPMASLAVRDMEIINAVDMVFQGF

InterPro domains:
  IPR002712 Toxin CcdB [PF01845] (3-98)
  IPR011067 Plasmid maintenance toxin/Cell growth inhibitor [G3DSA:2.30.30.110] (1-99)

Secondary structure (DSSP, 8-state):
--TTEEEE-TTSSSEEEE-S-GGGTTSSEEEEEEEE-GGGSPPPPTTTS-EEEETTEEEEE-GGG-EEEEGGG--S--EE-GGGHHHHHHHHHHHHH--/--TTEEEE-TTSSSEEEE-S-GGGTTSSEEEEEEEE-GGGSPPPPTTTS-EEEETTEEEEE-GGG-EEEEGGG--S--EE-GGGHHHHHHHHHHHHH--